Protein 3SWJ (pdb70)

B-factor: mean 87.06, std 29.95, range [28.79, 186.4]

Structure (mmCIF, N/CA/C/O backbone):
data_3SWJ
#
_entry.id   3SWJ
#
_cell.length_a   106.474
_cell.length_b   106.698
_cell.length_c   52.464
_cell.angle_alpha   90.000
_cell.angle_beta   90.000
_cell.angle_gamma   90.000
#
_symmetry.space_group_name_H-M   'C 2 2 21'
#
loop_
_entity.id
_entity.type
_entity.pdbx_description
1 polymer 'Putative uncharacterized protein'
2 non-polymer 'PROTOPORPHYRIN IX CONTAINING FE'
3 non-polymer 'AZIDE ION'
4 water water
#
loop_
_atom_site.group_PDB
_atom_site.id
_atom_site.type_symbol
_atom_site.label_atom_id
_atom_site.label_alt_id
_atom_site.label_comp_id
_atom_site.label_asym_id
_atom_site.label_entity_id
_atom_site.label_seq_id
_atom_site.pdbx_PDB_ins_code
_atom_site.Cartn_x
_atom_site.Cartn_y
_atom_site.Cartn_z
_atom_site.occupancy
_atom_site.B_iso_or_equiv
_atom_site.auth_seq_id
_atom_site.auth_comp_id
_atom_site.auth_asym_id
_atom_site.auth_atom_id
_atom_site.pdbx_PDB_model_num
ATOM 1 N N . ASN A 1 2 ? 62.963 -30.039 -2.072 1.00 126.45 2 ASN A N 1
ATOM 2 C CA . ASN A 1 2 ? 62.218 -28.872 -1.615 1.00 124.19 2 ASN A CA 1
ATOM 3 C C . ASN A 1 2 ? 60.931 -29.248 -0.886 1.00 117.42 2 ASN A C 1
ATOM 4 O O . ASN A 1 2 ? 60.889 -29.288 0.344 1.00 112.80 2 ASN A O 1
ATOM 9 N N . PHE A 1 3 ? 59.886 -29.530 -1.659 1.00 114.57 3 PHE A N 1
ATOM 10 C CA . PHE A 1 3 ? 58.554 -29.775 -1.110 1.00 124.10 3 PHE A CA 1
ATOM 11 C C . PHE A 1 3 ? 58.389 -31.179 -0.521 1.00 130.86 3 PHE A C 1
ATOM 12 O O . PHE A 1 3 ? 57.566 -31.388 0.370 1.00 125.16 3 PHE A O 1
ATOM 20 N N . GLU A 1 4 ? 59.173 -32.133 -1.016 1.00 138.22 4 GLU A N 1
ATOM 21 C CA . GLU A 1 4 ? 59.033 -33.536 -0.617 1.00 140.69 4 GLU A CA 1
ATOM 22 C C . GLU A 1 4 ? 59.204 -33.771 0.886 1.00 130.48 4 GLU A C 1
ATOM 23 O O . GLU A 1 4 ? 58.829 -34.826 1.397 1.00 129.52 4 GLU A O 1
ATOM 29 N N . SER A 1 5 ? 59.767 -32.792 1.588 1.00 125.65 5 SER A N 1
ATOM 30 C CA . SER A 1 5 ? 59.958 -32.901 3.033 1.00 123.53 5 SER A CA 1
ATOM 31 C C . SER A 1 5 ? 58.652 -32.671 3.790 1.00 124.71 5 SER A C 1
ATOM 32 O O . SER A 1 5 ? 58.418 -33.281 4.836 1.00 131.60 5 SER A O 1
ATOM 35 N N . ILE A 1 6 ? 57.810 -31.785 3.265 1.00 98.45 6 ILE A N 1
ATOM 36 C CA . ILE A 1 6 ? 56.486 -31.561 3.835 1.00 105.35 6 ILE A CA 1
ATOM 37 C C . ILE A 1 6 ? 55.480 -32.561 3.282 1.00 102.13 6 ILE A C 1
ATOM 38 O O . ILE A 1 6 ? 54.575 -32.995 3.993 1.00 102.06 6 ILE A O 1
ATOM 43 N N . ILE A 1 7 ? 55.629 -32.916 2.008 1.00 105.00 7 ILE A N 1
ATOM 44 C CA . ILE A 1 7 ? 54.793 -33.955 1.418 1.00 94.31 7 ILE A CA 1
ATOM 45 C C . ILE A 1 7 ? 54.937 -35.223 2.252 1.00 117.11 7 ILE A C 1
ATOM 46 O O . ILE A 1 7 ? 53.967 -35.943 2.481 1.00 133.63 7 ILE A O 1
ATOM 51 N N . SER A 1 8 ? 56.157 -35.479 2.714 1.00 125.43 8 SER A N 1
ATOM 52 C CA . SER A 1 8 ? 56.432 -36.601 3.607 1.00 125.57 8 SER A CA 1
ATOM 53 C C . SER A 1 8 ? 55.802 -36.398 4.983 1.00 116.19 8 SER A C 1
ATOM 54 O O . SER A 1 8 ? 55.072 -37.261 5.477 1.00 97.41 8 SER A O 1
ATOM 57 N N . HIS A 1 9 ? 56.092 -35.254 5.597 1.00 110.95 9 HIS A N 1
ATOM 58 C CA . HIS A 1 9 ? 55.589 -34.945 6.933 1.00 100.12 9 HIS A CA 1
ATOM 59 C C . HIS A 1 9 ? 54.064 -34.871 6.990 1.00 116.46 9 HIS A C 1
ATOM 60 O O . HIS A 1 9 ? 53.460 -35.317 7.965 1.00 124.40 9 HIS A O 1
ATOM 67 N N . MET A 1 10 ? 53.441 -34.302 5.962 1.00 117.61 10 MET A N 1
ATOM 68 C CA . MET A 1 10 ? 51.987 -34.201 5.936 1.00 107.77 10 MET A CA 1
ATOM 69 C C . MET A 1 10 ? 51.362 -35.588 5.768 1.00 104.34 10 MET A C 1
ATOM 70 O O . MET A 1 10 ? 50.308 -35.877 6.335 1.00 102.18 10 MET A O 1
ATOM 72 N N . ASN A 1 11 ? 52.027 -36.447 4.998 1.00 105.19 11 ASN A N 1
ATOM 73 C CA . ASN A 1 11 ? 51.532 -37.801 4.725 1.00 104.40 11 ASN A CA 1
ATOM 74 C C . ASN A 1 11 ? 51.777 -38.835 5.834 1.00 115.22 11 ASN A C 1
ATOM 75 O O . ASN A 1 11 ? 51.081 -39.849 5.900 1.00 117.92 11 ASN A O 1
ATOM 80 N N . ASP A 1 12 ? 52.765 -38.592 6.691 1.00 122.41 12 ASP A N 1
ATOM 81 C CA . ASP A 1 12 ? 53.067 -39.528 7.772 1.00 133.79 12 ASP A CA 1
ATOM 82 C C . ASP A 1 12 ? 52.546 -38.989 9.098 1.00 124.82 12 ASP A C 1
ATOM 83 O O . ASP A 1 12 ? 52.620 -39.664 10.123 1.00 115.02 12 ASP A O 1
ATOM 88 N N . HIS A 1 13 ? 52.012 -37.771 9.061 1.00 129.00 13 HIS A N 1
ATOM 89 C CA . HIS A 1 13 ? 51.447 -37.126 10.241 1.00 137.01 13 HIS A CA 1
ATOM 90 C C . HIS A 1 13 ? 50.302 -36.211 9.812 1.00 142.31 13 HIS A C 1
ATOM 91 O O . HIS A 1 13 ? 50.431 -35.439 8.866 1.00 155.58 13 HIS A O 1
ATOM 98 N N . HIS A 1 14 ? 49.183 -36.302 10.516 1.00 135.01 14 HIS A N 1
ATOM 99 C CA . HIS A 1 14 ? 47.956 -35.599 10.137 1.00 135.45 14 HIS A CA 1
ATOM 100 C C . HIS A 1 14 ? 47.598 -35.626 8.643 1.00 126.78 14 HIS A C 1
ATOM 101 O O . HIS A 1 14 ? 47.804 -34.645 7.926 1.00 120.06 14 HIS A O 1
ATOM 108 N N . LYS A 1 15 ? 47.075 -36.764 8.192 1.00 126.65 15 LYS A N 1
ATOM 109 C CA . LYS A 1 15 ? 46.254 -36.813 6.991 1.00 122.03 15 LYS A CA 1
ATOM 110 C C . LYS A 1 15 ? 44.860 -36.641 7.531 1.00 121.04 15 LYS A C 1
ATOM 111 O O . LYS A 1 15 ? 43.894 -36.500 6.790 1.00 114.97 15 LYS A O 1
ATOM 117 N N . SER A 1 16 ? 44.796 -36.664 8.859 1.00 130.70 16 SER A N 1
ATOM 118 C CA . SER A 1 16 ? 43.599 -36.346 9.612 1.00 129.30 16 SER A CA 1
ATOM 119 C C . SER A 1 16 ? 43.197 -34.919 9.279 1.00 124.38 16 SER A C 1
ATOM 120 O O . SER A 1 16 ? 42.019 -34.559 9.328 1.00 112.54 16 SER A O 1
ATOM 123 N N . ASN A 1 17 ? 44.193 -34.114 8.920 1.00 123.94 17 ASN A N 1
ATOM 124 C CA . ASN A 1 17 ? 43.961 -32.742 8.486 1.00 102.29 17 ASN A CA 1
ATOM 125 C C . ASN A 1 17 ? 43.839 -32.634 6.968 1.00 81.46 17 ASN A C 1
ATOM 126 O O . ASN A 1 17 ? 43.304 -31.653 6.453 1.00 76.12 17 ASN A O 1
ATOM 131 N N . LEU A 1 18 ? 44.344 -33.637 6.255 1.00 84.68 18 LEU A N 1
ATOM 132 C CA . LEU A 1 18 ? 44.107 -33.739 4.819 1.00 93.07 18 LEU A CA 1
ATOM 133 C C . LEU A 1 18 ? 42.686 -34.228 4.583 1.00 95.17 18 LEU A C 1
ATOM 134 O O . LEU A 1 18 ? 42.108 -34.001 3.521 1.00 94.96 18 LEU A O 1
ATOM 139 N N . VAL A 1 19 ? 42.133 -34.899 5.589 1.00 97.60 19 VAL A N 1
ATOM 140 C CA . VAL A 1 19 ? 40.759 -35.386 5.541 1.00 106.55 19 VAL A CA 1
ATOM 141 C C . VAL A 1 19 ? 39.761 -34.241 5.712 1.00 109.94 19 VAL A C 1
ATOM 142 O O . VAL A 1 19 ? 38.801 -34.131 4.949 1.00 105.76 19 VAL A O 1
ATOM 146 N N . ASP A 1 20 ? 39.986 -33.395 6.714 1.00 117.96 20 ASP A N 1
ATOM 147 C CA . ASP A 1 20 ? 39.164 -32.202 6.902 1.00 119.45 20 ASP A CA 1
ATOM 148 C C . ASP A 1 20 ? 39.268 -31.332 5.656 1.00 112.24 20 ASP A C 1
ATOM 149 O O . ASP A 1 20 ? 38.368 -30.550 5.344 1.00 104.53 20 ASP A O 1
ATOM 154 N N . LEU A 1 21 ? 40.383 -31.483 4.948 1.00 106.48 21 LEU A N 1
ATOM 155 C CA . LEU A 1 21 ? 40.686 -30.669 3.778 1.00 100.14 21 LEU A CA 1
ATOM 156 C C . LEU A 1 21 ? 39.849 -31.039 2.551 1.00 98.23 21 LEU A C 1
ATOM 157 O O . LEU A 1 21 ? 39.377 -30.160 1.828 1.00 91.77 21 LEU A O 1
ATOM 162 N N . CYS A 1 22 ? 39.668 -32.334 2.314 1.00 98.21 22 CYS A N 1
ATOM 163 C CA . CYS A 1 22 ? 38.860 -32.778 1.184 1.00 102.98 22 CYS A CA 1
ATOM 164 C C . CYS A 1 22 ? 37.407 -32.382 1.401 1.00 106.40 22 CYS A C 1
ATOM 165 O O . CYS A 1 22 ? 36.709 -31.989 0.466 1.00 103.38 22 CYS A O 1
ATOM 168 N N . LYS A 1 23 ? 36.966 -32.482 2.650 1.00 104.78 23 LYS A N 1
ATOM 169 C CA . LYS A 1 23 ? 35.576 -32.229 3.017 1.00 103.68 23 LYS A CA 1
ATOM 170 C C . LYS A 1 23 ? 35.163 -30.771 2.845 1.00 109.48 23 LYS A C 1
ATOM 171 O O . LYS A 1 23 ? 33.982 -30.437 2.951 1.00 110.63 23 LYS A O 1
ATOM 177 N N . LYS A 1 24 ? 36.130 -29.902 2.582 1.00 107.76 24 LYS A N 1
ATOM 178 C CA . LYS A 1 24 ? 35.857 -28.470 2.606 1.00 96.58 24 LYS A CA 1
ATOM 179 C C . LYS A 1 24 ? 36.243 -27.736 1.318 1.00 94.79 24 LYS A C 1
ATOM 180 O O . LYS A 1 24 ? 35.688 -26.682 1.008 1.00 110.09 24 LYS A O 1
ATOM 186 N N . PHE A 1 25 ? 37.192 -28.293 0.575 1.00 80.44 25 PHE A N 1
ATOM 187 C CA . PHE A 1 25 ? 37.563 -27.744 -0.725 1.00 87.84 25 PHE A CA 1
ATOM 188 C C . PHE A 1 25 ? 37.000 -28.609 -1.847 1.00 107.19 25 PHE A C 1
ATOM 189 O O . PHE A 1 25 ? 37.150 -28.289 -3.030 1.00 95.66 25 PHE A O 1
ATOM 197 N N . GLY A 1 26 ? 36.351 -29.705 -1.461 1.00 114.41 26 GLY A N 1
ATOM 198 C CA . GLY A 1 26 ? 35.703 -30.598 -2.405 1.00 113.95 26 GLY A CA 1
ATOM 199 C C . GLY A 1 26 ? 34.263 -30.896 -2.021 1.00 116.11 26 GLY A C 1
ATOM 200 O O . GLY A 1 26 ? 33.450 -31.253 -2.871 1.00 107.25 26 GLY A O 1
ATOM 201 N N . GLY A 1 27 ? 33.947 -30.753 -0.737 1.00 129.17 27 GLY A N 1
ATOM 202 C CA . GLY A 1 27 ? 32.607 -31.028 -0.243 1.00 134.01 27 GLY A CA 1
ATOM 203 C C . GLY A 1 27 ? 32.371 -32.487 0.121 1.00 140.40 27 GLY A C 1
ATOM 204 O O . GLY A 1 27 ? 31.300 -32.851 0.611 1.00 146.85 27 GLY A O 1
ATOM 205 N N . ILE A 1 28 ? 33.381 -33.321 -0.113 1.00 132.41 28 ILE A N 1
ATOM 206 C CA . ILE A 1 28 ? 33.258 -34.773 0.029 1.00 124.48 28 ILE A CA 1
ATOM 207 C C . ILE A 1 28 ? 32.926 -35.226 1.455 1.00 136.90 28 ILE A C 1
ATOM 208 O O . ILE A 1 28 ? 33.800 -35.278 2.323 1.00 145.33 28 ILE A O 1
ATOM 213 N N . GLU A 1 29 ? 31.654 -35.562 1.670 1.00 137.81 29 GLU A N 1
ATOM 214 C CA . GLU A 1 29 ? 31.123 -35.915 2.992 1.00 135.79 29 GLU A CA 1
ATOM 215 C C . GLU A 1 29 ? 31.611 -37.259 3.544 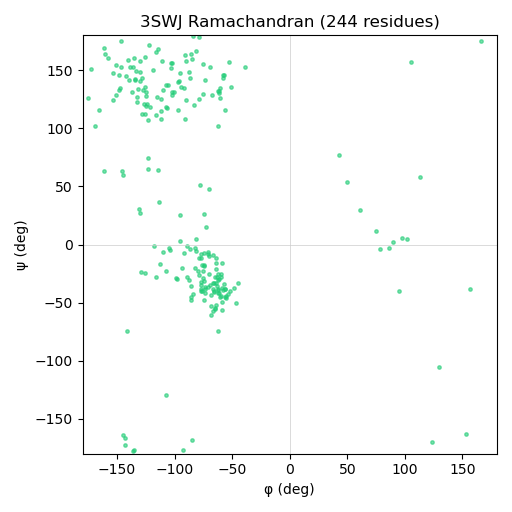1.00 133.92 29 GLU A C 1
ATOM 216 O O . GLU A 1 29 ? 31.362 -37.580 4.709 1.00 130.79 29 GLU A O 1
ATOM 222 N N . GLN A 1 30 ? 32.290 -38.047 2.714 1.00 126.08 30 GLN A N 1
ATOM 223 C CA . GLN A 1 30 ? 32.888 -39.293 3.194 1.00 130.66 30 GLN A CA 1
ATOM 224 C C . GLN A 1 30 ? 33.915 -39.914 2.251 1.00 138.34 30 GLN A C 1
ATOM 225 O O . GLN A 1 30 ? 33.579 -40.330 1.142 1.00 141.46 30 GLN A O 1
ATOM 231 N N . VAL A 1 31 ? 35.166 -39.977 2.700 1.00 142.11 31 VAL A N 1
ATOM 232 C CA . VAL A 1 31 ? 36.138 -40.899 2.116 1.00 140.49 31 VAL A CA 1
ATOM 233 C C . VAL A 1 31 ? 37.056 -41.461 3.194 1.00 128.89 31 VAL A C 1
ATOM 234 O O . VAL A 1 31 ? 36.767 -41.346 4.385 1.00 116.13 31 VAL A O 1
ATOM 238 N N . GLN A 1 32 ? 38.147 -42.088 2.769 1.00 123.66 32 GLN A N 1
ATOM 239 C CA . GLN A 1 32 ? 38.950 -42.899 3.672 1.00 121.05 32 GLN A CA 1
ATOM 240 C C . GLN A 1 32 ? 40.354 -43.146 3.140 1.00 109.72 32 GLN A C 1
ATOM 241 O O . GLN A 1 32 ? 40.903 -42.342 2.393 1.00 106.58 32 GLN A O 1
ATOM 247 N N . VAL A 1 34 ? 43.300 -40.646 2.381 1.00 97.66 34 VAL A N 1
ATOM 248 C CA . VAL A 1 34 ? 43.862 -39.543 1.606 1.00 107.96 34 VAL A CA 1
ATOM 249 C C . VAL A 1 34 ? 45.393 -39.508 1.676 1.00 114.75 34 VAL A C 1
ATOM 250 O O . VAL A 1 34 ? 45.990 -40.110 2.576 1.00 125.36 34 VAL A O 1
ATOM 254 N N . PHE A 1 35 ? 46.020 -38.818 0.722 1.00 111.53 35 PHE A N 1
ATOM 255 C CA . PHE A 1 35 ? 47.441 -38.467 0.824 1.00 128.89 35 PHE A CA 1
ATOM 256 C C . PHE A 1 35 ? 47.802 -37.326 -0.124 1.00 136.67 35 PHE A C 1
ATOM 257 O O . PHE A 1 35 ? 47.008 -36.944 -0.983 1.00 140.35 35 PHE A O 1
ATOM 265 N N . LEU A 1 36 ? 49.005 -36.787 0.049 1.00 125.50 36 LEU A N 1
ATOM 266 C CA . LEU A 1 36 ? 49.458 -35.602 -0.666 1.00 109.26 36 LEU A CA 1
ATOM 267 C C . LEU A 1 36 ? 50.393 -36.029 -1.795 1.00 110.91 36 LEU A C 1
ATOM 268 O O . LEU A 1 36 ? 51.332 -36.788 -1.563 1.00 125.07 36 LEU A O 1
ATOM 273 N N . LYS A 1 37 ? 50.143 -35.559 -3.015 1.00 109.74 37 LYS A N 1
ATOM 274 C CA . LYS A 1 37 ? 50.975 -35.971 -4.147 1.00 110.63 37 LYS A CA 1
ATOM 275 C C . LYS A 1 37 ? 51.842 -34.871 -4.777 1.00 113.77 37 LYS A C 1
ATOM 276 O O . LYS A 1 37 ? 52.792 -35.163 -5.508 1.00 121.63 37 LYS A O 1
ATOM 282 N N . SER A 1 38 ? 51.524 -33.613 -4.495 1.00 92.25 38 SER A N 1
ATOM 283 C CA . SER A 1 38 ? 52.333 -32.517 -5.007 1.00 111.61 38 SER A CA 1
ATOM 284 C C . SER A 1 38 ? 51.907 -31.176 -4.422 1.00 117.85 38 SER A C 1
ATOM 285 O O . SER A 1 38 ? 50.748 -30.983 -4.052 1.00 115.23 38 SER A O 1
ATOM 288 N N . VAL A 1 39 ? 52.866 -30.263 -4.321 1.00 110.98 39 VAL A N 1
ATOM 289 C CA . VAL A 1 39 ? 52.584 -28.898 -3.911 1.00 110.75 39 VAL A CA 1
ATOM 290 C C . VAL A 1 39 ? 53.384 -27.930 -4.762 1.00 117.59 39 VAL A C 1
ATOM 291 O O . VAL A 1 39 ? 54.441 -28.278 -5.287 1.00 127.63 39 VAL A O 1
ATOM 295 N N . ASP A 1 40 ? 52.865 -26.718 -4.909 1.00 104.70 40 ASP A N 1
ATOM 296 C CA . ASP A 1 40 ? 53.626 -25.634 -5.512 1.00 110.22 40 ASP A CA 1
ATOM 297 C C . ASP A 1 40 ? 53.257 -24.336 -4.811 1.00 106.46 40 ASP A C 1
ATOM 298 O O . ASP A 1 40 ? 52.685 -24.363 -3.723 1.00 104.31 40 ASP A O 1
ATOM 303 N N . PHE A 1 41 ? 53.588 -23.202 -5.415 1.00 92.19 41 PHE A N 1
ATOM 304 C CA . PHE A 1 41 ? 53.383 -21.923 -4.743 1.00 98.89 41 PHE A CA 1
ATOM 305 C C . PHE A 1 41 ? 51.960 -21.378 -4.856 1.00 103.02 41 PHE A C 1
ATOM 306 O O . PHE A 1 41 ? 51.641 -20.345 -4.271 1.00 94.77 41 PHE A O 1
ATOM 314 N N . ASN A 1 42 ? 51.104 -22.076 -5.594 1.00 103.51 42 ASN A N 1
ATOM 315 C CA . ASN A 1 42 ? 49.705 -21.672 -5.692 1.00 87.08 42 ASN A CA 1
ATOM 316 C C . ASN A 1 42 ? 48.740 -22.616 -4.985 1.00 86.40 42 ASN A C 1
ATOM 317 O O . ASN A 1 42 ? 47.549 -22.321 -4.892 1.00 97.64 42 ASN A O 1
ATOM 322 N N . GLY A 1 43 ? 49.242 -23.745 -4.494 1.00 67.81 43 GLY A N 1
ATOM 323 C CA . GLY A 1 43 ? 48.398 -24.665 -3.754 1.00 77.23 43 GLY A CA 1
ATOM 324 C C . GLY A 1 43 ? 48.822 -26.119 -3.792 1.00 88.78 43 GLY A C 1
ATOM 325 O O . GLY A 1 43 ? 49.955 -26.456 -4.144 1.00 85.13 43 GLY A O 1
ATOM 326 N N . LEU A 1 44 ? 47.891 -26.988 -3.424 1.00 88.62 44 LEU A N 1
ATOM 327 C CA . LEU A 1 44 ? 48.180 -28.404 -3.288 1.00 90.25 44 LEU A CA 1
ATOM 328 C C . LEU A 1 44 ? 47.492 -29.237 -4.352 1.00 93.13 44 LEU A C 1
ATOM 329 O O . LEU A 1 44 ? 46.492 -28.822 -4.934 1.00 94.87 44 LEU A O 1
ATOM 334 N N . ASP A 1 45 ? 48.034 -30.425 -4.583 1.00 97.44 45 ASP A N 1
ATOM 335 C CA . ASP A 1 45 ? 47.357 -31.448 -5.360 1.00 107.63 45 ASP A CA 1
ATOM 336 C C . ASP A 1 45 ? 47.320 -32.710 -4.515 1.00 95.14 45 ASP A C 1
ATOM 337 O O . ASP A 1 45 ? 48.365 -33.204 -4.089 1.00 90.05 45 ASP A O 1
ATOM 342 N N . LEU A 1 46 ? 46.119 -33.210 -4.241 1.00 99.89 46 LEU A N 1
ATOM 343 C CA . LEU A 1 46 ? 45.978 -34.405 -3.416 1.00 118.17 46 LEU A CA 1
ATOM 344 C C . LEU A 1 46 ? 44.973 -35.404 -3.989 1.00 114.04 46 LEU A C 1
ATOM 345 O O . LEU A 1 46 ? 44.425 -35.190 -5.073 1.00 106.80 46 LEU A O 1
ATOM 350 N N . VAL A 1 47 ? 44.738 -36.489 -3.254 1.00 112.23 47 VAL A N 1
ATOM 351 C CA . VAL A 1 47 ? 44.019 -37.642 -3.792 1.00 106.60 47 VAL A CA 1
ATOM 352 C C . VAL A 1 47 ? 43.245 -38.425 -2.728 1.00 116.33 47 VAL A C 1
ATOM 353 O O . VAL A 1 47 ? 43.800 -38.808 -1.697 1.00 109.52 47 VAL A O 1
ATOM 357 N N . TYR A 1 48 ? 41.964 -38.671 -2.996 1.00 121.54 48 TYR A N 1
ATOM 358 C CA . TYR A 1 48 ? 41.076 -39.333 -2.042 1.00 120.00 48 TYR A CA 1
ATOM 359 C C . TYR A 1 48 ? 40.574 -40.678 -2.566 1.00 110.45 48 TYR A C 1
ATOM 360 O O . TYR A 1 48 ? 39.963 -41.459 -1.833 1.00 102.27 48 TYR A O 1
ATOM 369 N N . GLU A 1 52 ? 40.782 -39.704 -8.391 1.00 118.38 52 GLU A N 1
ATOM 370 C CA . GLU A 1 52 ? 40.314 -38.956 -7.230 1.00 112.81 52 GLU A CA 1
ATOM 371 C C . GLU A 1 52 ? 41.159 -37.706 -6.984 1.00 128.85 52 GLU A C 1
ATOM 372 O O . GLU A 1 52 ? 41.737 -37.538 -5.910 1.00 135.39 52 GLU A O 1
ATOM 378 N N . ASN A 1 53 ? 41.219 -36.826 -7.979 1.00 125.07 53 ASN A N 1
ATOM 379 C CA . ASN A 1 53 ? 42.051 -35.627 -7.892 1.00 105.83 53 ASN A CA 1
ATOM 380 C C . ASN A 1 53 ? 41.335 -34.417 -7.302 1.00 102.07 53 ASN A C 1
ATOM 381 O O . ASN A 1 53 ? 40.287 -33.999 -7.795 1.00 99.19 53 ASN A O 1
ATOM 386 N N . LEU A 1 54 ? 41.914 -33.857 -6.245 1.00 107.04 54 LEU A N 1
ATOM 387 C CA . LEU A 1 54 ? 41.427 -32.604 -5.682 1.00 111.51 54 LEU A CA 1
ATOM 388 C C . LEU A 1 54 ? 42.539 -31.557 -5.699 1.00 103.43 54 LEU A C 1
ATOM 389 O O . LEU A 1 54 ? 43.596 -31.743 -5.093 1.00 87.03 54 LEU A O 1
ATOM 394 N N . ARG A 1 55 ? 42.297 -30.469 -6.425 1.00 97.77 55 ARG A N 1
ATOM 395 C CA . ARG A 1 55 ? 43.241 -29.360 -6.501 1.00 91.81 55 ARG A CA 1
ATOM 396 C C . ARG A 1 55 ? 42.831 -28.274 -5.511 1.00 90.00 55 ARG A C 1
ATOM 397 O O . ARG A 1 55 ? 41.761 -27.679 -5.638 1.00 100.43 55 ARG A O 1
ATOM 405 N N . VAL A 1 56 ? 43.683 -28.029 -4.519 1.00 86.35 56 VAL A N 1
ATOM 406 C CA . VAL A 1 56 ? 43.367 -27.093 -3.442 1.00 80.52 56 VAL A CA 1
ATOM 407 C C . VAL A 1 56 ? 44.244 -25.844 -3.512 1.00 81.04 56 VAL A C 1
ATOM 408 O O . VAL A 1 56 ? 45.460 -25.914 -3.333 1.00 84.20 56 VAL A O 1
ATOM 412 N N . GLU A 1 57 ? 43.618 -24.700 -3.771 1.00 85.67 57 GLU A N 1
ATOM 413 C CA . GLU A 1 57 ? 44.349 -23.451 -3.964 1.00 83.47 57 GLU A CA 1
ATOM 414 C C . GLU A 1 57 ? 44.676 -22.721 -2.663 1.00 84.92 57 GLU A C 1
ATOM 415 O O . GLU A 1 57 ? 44.039 -22.939 -1.629 1.00 65.40 57 GLU A O 1
ATOM 421 N N . PHE A 1 58 ? 45.669 -21.838 -2.741 1.00 85.40 58 PHE A N 1
ATOM 422 C CA . PHE A 1 58 ? 46.055 -20.983 -1.624 1.00 67.52 58 PHE A CA 1
ATOM 423 C C . PHE A 1 58 ? 45.403 -19.607 -1.748 1.00 76.17 58 PHE A C 1
ATOM 424 O O . PHE A 1 58 ? 45.325 -19.054 -2.849 1.00 65.11 58 PHE A O 1
ATOM 432 N N . PRO A 1 59 ? 44.936 -19.047 -0.616 1.00 85.07 59 PRO A N 1
ATOM 433 C CA . PRO A 1 59 ? 44.325 -17.711 -0.580 1.00 76.42 59 PRO A CA 1
ATOM 434 C C . PRO A 1 59 ? 45.247 -16.673 -1.208 1.00 71.37 59 PRO A C 1
ATOM 435 O O . PRO A 1 59 ? 44.795 -15.808 -1.962 1.00 84.25 59 PRO A O 1
ATOM 439 N N . LYS A 1 60 ? 46.532 -16.762 -0.883 1.00 69.21 60 LYS A N 1
ATOM 440 C CA . LYS A 1 60 ? 47.547 -15.926 -1.517 1.00 88.96 60 LYS A CA 1
ATOM 441 C C . LYS A 1 60 ? 48.753 -16.777 -1.909 1.00 88.61 60 LYS A C 1
ATOM 442 O O . LYS A 1 60 ? 49.124 -17.709 -1.189 1.00 70.37 60 LYS A O 1
ATOM 448 N N . LYS A 1 61 ? 49.351 -16.466 -3.057 1.00 92.76 61 LYS A N 1
ATOM 449 C CA . LYS A 1 61 ? 50.516 -17.209 -3.536 1.00 104.59 61 LYS A CA 1
ATOM 450 C C . LYS A 1 61 ? 51.689 -17.104 -2.557 1.00 109.22 61 LYS A C 1
ATOM 451 O O . LYS A 1 61 ? 52.037 -16.018 -2.080 1.00 95.26 61 LYS A O 1
ATOM 457 N N . ALA A 1 62 ? 52.286 -18.249 -2.250 1.00 107.69 62 ALA A N 1
ATOM 458 C CA . ALA A 1 62 ? 53.367 -18.304 -1.276 1.00 104.22 62 ALA A CA 1
ATOM 459 C C . ALA A 1 62 ? 54.728 -18.172 -1.953 1.00 120.17 62 ALA A C 1
ATOM 460 O O . ALA A 1 62 ? 54.815 -17.963 -3.164 1.00 123.30 62 ALA A O 1
ATOM 462 N N . ASP A 1 63 ? 55.782 -18.284 -1.152 1.00 114.57 63 ASP A N 1
ATOM 463 C CA . ASP A 1 63 ? 57.149 -18.391 -1.649 1.00 103.90 63 ASP A CA 1
ATOM 464 C C . ASP A 1 63 ? 57.949 -19.284 -0.699 1.00 105.15 63 ASP A C 1
ATOM 465 O O . ASP A 1 63 ? 57.430 -19.720 0.328 1.00 98.01 63 ASP A O 1
ATOM 470 N N . GLU A 1 64 ? 59.198 -19.570 -1.050 1.00 108.89 64 GLU A N 1
ATOM 471 C CA . GLU A 1 64 ? 60.028 -20.483 -0.264 1.00 110.79 64 GLU A CA 1
ATOM 472 C C . GLU A 1 64 ? 59.963 -20.252 1.252 1.00 105.18 64 GLU A C 1
ATOM 473 O O . GLU A 1 64 ? 60.049 -21.199 2.032 1.00 104.17 64 GLU A O 1
ATOM 479 N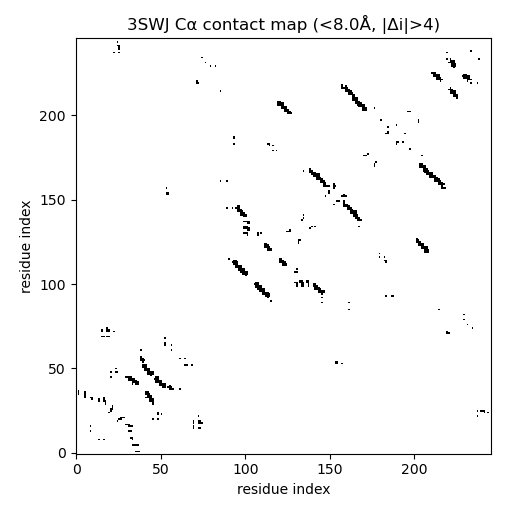 N . ASN A 1 65 ? 59.800 -18.999 1.665 1.00 108.00 65 ASN A N 1
ATOM 480 C CA . ASN A 1 65 ? 59.836 -18.648 3.082 1.00 119.43 65 ASN A CA 1
ATOM 481 C C . ASN A 1 65 ? 58.467 -18.732 3.764 1.00 110.35 65 ASN A C 1
ATOM 482 O O . ASN A 1 65 ? 58.376 -18.976 4.967 1.00 107.70 65 ASN A O 1
ATOM 487 N N . THR A 1 66 ? 57.407 -18.528 2.988 1.00 94.76 66 THR A N 1
ATOM 488 C CA . THR A 1 66 ? 56.051 -18.476 3.529 1.00 102.66 66 THR A CA 1
ATOM 489 C C . THR A 1 66 ? 55.296 -19.802 3.396 1.00 108.58 66 THR A C 1
ATOM 490 O O . THR A 1 66 ? 54.433 -20.120 4.218 1.00 96.66 66 THR A O 1
ATOM 494 N N . ILE A 1 67 ? 55.632 -20.571 2.363 1.00 117.42 67 ILE A N 1
ATOM 495 C CA . ILE A 1 67 ? 54.877 -21.774 2.004 1.00 110.07 67 ILE A CA 1
ATOM 496 C C . ILE A 1 67 ? 54.584 -22.717 3.177 1.00 106.29 67 ILE A C 1
ATOM 497 O O . ILE A 1 67 ? 53.506 -23.312 3.238 1.00 106.37 67 ILE A O 1
ATOM 502 N N . LYS A 1 68 ? 55.525 -22.858 4.104 1.00 98.98 68 LYS A N 1
ATOM 503 C CA . LYS A 1 68 ? 55.300 -23.724 5.256 1.00 88.94 68 LYS A CA 1
ATOM 504 C C . LYS A 1 68 ? 54.082 -23.253 6.052 1.00 100.35 68 LYS A C 1
ATOM 505 O O . LYS A 1 68 ? 53.236 -24.058 6.437 1.00 89.78 68 LYS A O 1
ATOM 507 N N . ASP A 1 69 ? 53.986 -21.944 6.275 1.00 107.43 69 ASP A N 1
ATOM 508 C CA . ASP A 1 69 ? 52.909 -21.372 7.086 1.00 107.41 69 ASP A CA 1
ATOM 509 C C . ASP A 1 69 ? 51.557 -21.267 6.376 1.00 98.45 69 ASP A C 1
ATOM 510 O O . ASP A 1 69 ? 50.508 -21.360 7.016 1.00 83.81 69 ASP A O 1
ATOM 515 N N . THR A 1 70 ? 51.572 -21.052 5.064 1.00 91.74 70 THR A N 1
ATOM 516 C CA . THR A 1 70 ? 50.319 -20.926 4.326 1.00 84.11 70 THR A CA 1
ATOM 517 C C . THR A 1 70 ? 49.557 -22.237 4.398 1.00 78.85 70 THR A C 1
ATOM 518 O O . THR A 1 70 ? 48.328 -22.254 4.430 1.00 88.00 70 THR A O 1
ATOM 522 N N . ILE A 1 71 ? 50.306 -23.333 4.432 1.00 87.94 71 ILE A N 1
ATOM 523 C CA . ILE A 1 71 ? 49.731 -24.671 4.440 1.00 84.40 71 ILE A CA 1
ATOM 524 C C . ILE A 1 71 ? 49.106 -25.025 5.791 1.00 79.63 71 ILE A C 1
ATOM 525 O O . ILE A 1 71 ? 48.073 -25.693 5.850 1.00 82.53 71 ILE A O 1
ATOM 530 N N . ILE A 1 72 ? 49.729 -24.575 6.876 1.00 86.97 72 ILE A N 1
ATOM 531 C CA . ILE A 1 72 ? 49.188 -24.812 8.209 1.00 88.96 72 ILE A CA 1
ATOM 532 C C . ILE A 1 72 ? 47.939 -23.968 8.424 1.00 91.64 72 ILE A C 1
ATOM 533 O O . ILE A 1 72 ? 46.985 -24.403 9.072 1.00 83.97 72 ILE A O 1
ATOM 538 N N . SER A 1 73 ? 47.961 -22.754 7.879 1.00 57.36 73 SER A N 1
ATOM 539 C CA . SER A 1 73 ? 46.808 -21.864 7.909 1.00 75.49 73 SER A CA 1
ATOM 540 C C . SER A 1 73 ? 45.670 -22.448 7.077 1.00 74.35 73 SER A C 1
ATOM 541 O O . SER A 1 73 ? 44.504 -22.394 7.470 1.00 80.59 73 SER A O 1
ATOM 544 N N . LEU A 1 74 ? 46.020 -23.018 5.929 1.00 81.86 74 LEU A N 1
ATOM 545 C CA . LEU A 1 74 ? 45.044 -23.662 5.059 1.00 78.96 74 LEU A CA 1
ATOM 546 C C . LEU A 1 74 ? 44.376 -24.835 5.776 1.00 82.06 74 LEU A C 1
ATOM 547 O O . LEU A 1 74 ? 43.219 -25.163 5.507 1.00 90.10 74 LEU A O 1
ATOM 552 N N . CYS A 1 75 ? 45.112 -25.451 6.700 1.00 87.84 75 CYS A N 1
ATOM 553 C CA . CYS A 1 75 ? 44.630 -26.617 7.440 1.00 96.97 75 CYS A CA 1
ATOM 554 C C . CYS A 1 75 ? 43.807 -26.265 8.682 1.00 85.01 75 CYS A C 1
ATOM 555 O O . CYS A 1 75 ? 42.756 -26.864 8.925 1.00 85.74 75 CYS A O 1
ATOM 558 N N . MET A 1 76 ? 44.296 -25.309 9.470 1.00 82.36 76 MET A N 1
ATOM 559 C CA . MET A 1 76 ? 43.599 -24.883 10.683 1.00 99.48 76 MET A CA 1
ATOM 560 C C . MET A 1 76 ? 42.220 -24.295 10.400 1.00 98.25 76 MET A C 1
ATOM 561 O O . MET A 1 76 ? 41.318 -24.431 11.212 1.00 93.90 76 MET A O 1
ATOM 566 N N . SER A 1 77 ? 42.052 -23.672 9.239 1.00 102.44 77 SER A N 1
ATOM 567 C CA . SER A 1 77 ? 40.759 -23.117 8.854 1.00 109.21 77 SER A CA 1
ATOM 568 C C . SER A 1 77 ? 39.780 -24.214 8.453 1.00 107.80 77 SER A C 1
ATOM 569 O O . SER A 1 77 ? 38.574 -24.086 8.660 1.00 113.82 77 SER A O 1
ATOM 572 N N . ALA A 1 78 ? 40.312 -25.294 7.886 1.00 102.48 78 ALA A N 1
ATOM 573 C CA . ALA A 1 78 ? 39.500 -26.448 7.502 1.00 93.78 78 ALA A CA 1
ATOM 574 C C . ALA A 1 78 ? 39.079 -27.262 8.723 1.00 101.33 78 ALA A C 1
ATOM 575 O O . ALA A 1 78 ? 38.149 -28.067 8.654 1.00 93.71 78 ALA A O 1
ATOM 577 N N . LYS A 1 79 ? 39.778 -27.055 9.834 1.00 115.97 79 LYS A N 1
ATOM 578 C CA . LYS A 1 79 ? 39.450 -27.725 11.082 1.00 120.19 79 LYS A CA 1
ATOM 579 C C . LYS A 1 79 ? 38.041 -27.321 11.508 1.00 126.50 79 LYS A C 1
ATOM 580 O O . LYS A 1 79 ? 37.702 -26.136 11.545 1.00 129.02 79 LYS A O 1
ATOM 586 N N . SER A 1 80 ? 37.228 -28.320 11.831 1.00 130.23 80 SER A N 1
ATOM 587 C CA . SER A 1 80 ? 35.799 -28.124 12.061 1.00 129.42 80 SER A CA 1
ATOM 588 C C . SER A 1 80 ? 35.446 -27.420 13.372 1.00 142.70 80 SER A C 1
ATOM 589 O O . SER A 1 80 ? 34.291 -27.445 13.797 1.00 145.21 80 SER A O 1
ATOM 592 N N . GLU A 1 81 ? 36.427 -26.793 14.010 1.00 146.56 81 GLU A N 1
ATOM 593 C CA . GLU A 1 81 ? 36.178 -26.142 15.291 1.00 135.73 81 GLU A CA 1
ATOM 594 C C . GLU A 1 81 ? 36.652 -24.696 15.336 1.00 137.20 81 GLU A C 1
ATOM 595 O O . GLU A 1 81 ? 37.852 -24.420 15.307 1.00 127.53 81 GLU A O 1
ATOM 601 N N . GLN A 1 82 ? 35.700 -23.774 15.421 1.00 151.66 82 GLN A N 1
ATOM 602 C CA . GLN A 1 82 ? 36.023 -22.372 15.629 1.00 159.21 82 GLN A CA 1
ATOM 603 C C . GLN A 1 82 ? 36.970 -22.239 16.815 1.00 166.47 82 GLN A C 1
ATOM 604 O O . GLN A 1 82 ? 36.772 -22.877 17.852 1.00 159.92 82 GLN A O 1
ATOM 610 N N . ASN A 1 83 ? 38.005 -21.423 16.659 1.00 172.30 83 ASN A N 1
ATOM 611 C CA . ASN A 1 83 ? 38.898 -21.138 17.770 1.00 175.03 83 ASN A CA 1
ATOM 612 C C . ASN A 1 83 ? 38.288 -20.114 18.722 1.00 180.74 83 ASN A C 1
ATOM 613 O O . ASN A 1 83 ? 37.179 -19.619 18.505 1.00 180.71 83 ASN A O 1
ATOM 618 N N . PHE A 1 84 ? 39.020 -19.815 19.786 1.00 186.40 84 PHE A N 1
ATOM 619 C CA . PHE A 1 84 ? 38.620 -18.803 20.748 1.00 171.50 84 PHE A CA 1
ATOM 620 C C . PHE A 1 84 ? 37.987 -17.604 20.054 1.00 154.57 84 PHE A C 1
ATOM 621 O O . PHE A 1 84 ? 38.284 -17.317 18.892 1.00 133.46 84 PHE A O 1
ATOM 629 N N . SER A 1 85 ? 37.115 -16.897 20.763 1.00 154.19 85 SER A N 1
ATOM 630 C CA . SER A 1 85 ? 36.656 -15.606 20.273 1.00 139.11 85 SER A CA 1
ATOM 631 C C . SER A 1 85 ? 37.807 -14.606 20.350 1.00 123.21 85 SER A C 1
ATOM 632 O O . SER A 1 85 ? 37.656 -13.502 20.880 1.00 102.98 85 SER A O 1
ATOM 635 N N . GLY A 1 86 ? 38.965 -15.037 19.846 1.00 117.57 86 GLY A N 1
ATOM 636 C CA . GLY A 1 86 ? 40.070 -14.156 19.516 1.00 118.54 86 GLY A CA 1
ATOM 637 C C . GLY A 1 86 ? 39.708 -13.616 18.156 1.00 113.60 86 GLY A C 1
ATOM 638 O O . GLY A 1 86 ? 40.473 -12.897 17.511 1.00 117.33 86 GLY A O 1
ATOM 639 N N . VAL A 1 87 ? 38.509 -14.000 17.734 1.00 102.50 87 VAL A N 1
ATOM 640 C CA . VAL A 1 87 ? 37.867 -13.455 16.555 1.00 100.71 87 VAL A CA 1
ATOM 641 C C . VAL A 1 87 ? 37.078 -12.200 16.945 1.00 82.70 87 VAL A C 1
ATOM 642 O O . VAL A 1 87 ? 36.933 -11.274 16.149 1.00 62.22 87 VAL A O 1
ATOM 646 N N . GLU A 1 88 ? 36.575 -12.163 18.176 1.00 77.07 88 GLU A N 1
ATOM 647 C CA . GLU A 1 88 ? 36.008 -10.928 18.705 1.00 78.84 88 GLU A CA 1
ATOM 648 C C . GLU A 1 88 ? 37.094 -9.861 18.728 1.00 75.32 88 GLU A C 1
ATOM 649 O O . GLU A 1 88 ? 36.873 -8.719 18.322 1.00 77.85 88 GLU A O 1
ATOM 655 N N . LYS A 1 89 ? 38.270 -10.252 19.211 1.00 83.94 89 LYS A N 1
ATOM 656 C CA . LYS A 1 89 ? 39.429 -9.366 19.270 1.00 96.83 89 LYS A CA 1
ATOM 657 C C . LYS A 1 89 ? 39.921 -8.978 17.871 1.00 85.48 89 LYS A C 1
ATOM 658 O O . LYS A 1 89 ? 40.404 -7.866 17.668 1.00 80.92 89 LYS A O 1
ATOM 664 N N . GLU A 1 90 ? 39.789 -9.889 16.910 1.00 65.70 90 GLU A N 1
ATOM 665 C CA . GLU A 1 90 ? 40.239 -9.626 15.545 1.00 79.27 90 GLU A CA 1
ATOM 666 C C . GLU A 1 90 ? 39.237 -8.730 14.820 1.00 71.32 90 GLU A C 1
ATOM 667 O O . GLU A 1 90 ? 39.621 -7.827 14.075 1.00 62.40 90 GLU A O 1
ATOM 673 N N . LEU A 1 91 ? 37.953 -8.983 15.051 1.00 63.97 91 LEU A N 1
ATOM 674 C CA . LEU A 1 91 ? 36.888 -8.144 14.512 1.00 74.62 91 LEU A CA 1
ATOM 675 C C . LEU A 1 91 ? 37.058 -6.669 14.903 1.00 75.24 91 LEU A C 1
ATOM 676 O O . LEU A 1 91 ? 36.924 -5.775 14.065 1.00 55.81 91 LEU A O 1
ATOM 681 N N . ASN A 1 92 ? 37.357 -6.412 16.171 1.00 72.43 92 ASN A N 1
ATOM 682 C CA . ASN A 1 92 ? 37.479 -5.036 16.633 1.00 72.71 92 ASN A CA 1
ATOM 683 C C . ASN A 1 92 ? 38.794 -4.379 16.225 1.00 53.61 92 ASN A C 1
ATOM 684 O O . ASN A 1 92 ? 38.799 -3.200 15.869 1.00 58.92 92 ASN A O 1
ATOM 689 N N . GLU A 1 93 ? 39.897 -5.129 16.253 1.00 63.80 93 GLU A N 1
ATOM 690 C CA . GLU A 1 93 ? 41.144 -4.634 15.667 1.00 75.32 93 GLU A CA 1
ATOM 691 C C . GLU A 1 93 ? 40.891 -4.174 14.235 1.00 80.22 93 GLU A C 1
ATOM 692 O O . GLU A 1 93 ? 41.436 -3.166 13.792 1.00 74.23 93 GLU A O 1
ATOM 698 N N . PHE A 1 94 ? 40.068 -4.933 13.517 1.00 65.04 94 PHE A N 1
ATOM 699 C CA . PHE A 1 94 ? 39.726 -4.624 12.134 1.00 63.40 94 PHE A CA 1
ATOM 700 C C . PHE A 1 94 ? 38.971 -3.300 12.016 1.00 56.34 94 PHE A C 1
ATOM 701 O O . PHE A 1 94 ? 39.348 -2.438 11.226 1.00 48.69 94 PHE A O 1
ATOM 709 N N . MET A 1 95 ? 37.906 -3.142 12.798 1.00 63.37 95 MET A N 1
ATOM 710 C CA . MET A 1 95 ? 37.098 -1.925 12.754 1.00 70.65 95 MET A CA 1
ATOM 711 C C . MET A 1 95 ? 37.931 -0.679 13.046 1.00 72.60 95 MET A C 1
ATOM 712 O O . MET A 1 95 ? 37.746 0.363 12.411 1.00 67.28 95 MET A O 1
ATOM 717 N N . LEU A 1 96 ? 38.862 -0.806 13.990 1.00 60.31 96 LEU A N 1
ATOM 718 C CA . LEU A 1 96 ? 39.660 0.325 14.478 1.00 56.52 96 LEU A CA 1
ATOM 719 C C . LEU A 1 96 ? 40.793 0.756 13.544 1.00 70.12 96 LEU A C 1
ATOM 720 O O . LEU A 1 96 ? 41.394 1.814 13.740 1.00 75.56 96 LEU A O 1
ATOM 725 N N . SER A 1 97 ? 41.092 -0.059 12.536 1.00 61.41 97 SER A N 1
ATOM 726 C CA . SER A 1 97 ? 42.115 0.308 11.564 1.00 56.23 97 SER A CA 1
ATOM 727 C C . SER A 1 97 ? 41.585 1.347 10.576 1.00 51.48 97 SER A C 1
ATOM 728 O O . SER A 1 97 ? 42.367 2.024 9.909 1.00 69.90 97 SER A O 1
ATOM 731 N N . PHE A 1 98 ? 40.259 1.476 10.494 1.00 54.38 98 PHE A N 1
ATOM 732 C CA . PHE A 1 98 ? 39.624 2.430 9.576 1.00 64.54 98 PHE A CA 1
ATOM 733 C C . PHE A 1 98 ? 39.126 3.689 10.291 1.00 62.61 98 PHE A C 1
ATOM 734 O O . PHE A 1 98 ? 38.854 3.669 11.494 1.00 72.92 98 PHE A O 1
ATOM 742 N N . ASN A 1 99 ? 39.007 4.778 9.535 1.00 44.13 99 ASN A N 1
ATOM 743 C CA . ASN A 1 99 ? 38.236 5.944 9.962 1.00 57.26 99 ASN A CA 1
ATOM 744 C C . ASN A 1 99 ? 37.262 6.380 8.861 1.00 56.92 99 ASN A C 1
ATOM 745 O O . ASN A 1 99 ? 36.893 7.551 8.764 1.00 47.78 99 ASN A O 1
ATOM 750 N N . SER A 1 100 ? 36.859 5.412 8.041 1.00 62.65 100 SER A N 1
ATOM 751 C CA . SER A 1 100 ? 35.832 5.600 7.019 1.00 61.31 100 SER A CA 1
ATOM 752 C C . SER A 1 100 ? 35.109 4.272 6.789 1.00 52.98 100 SER A C 1
ATOM 753 O O . SER A 1 100 ? 35.675 3.203 7.028 1.00 42.87 100 SER A O 1
ATOM 756 N N . VAL A 1 101 ? 33.864 4.341 6.324 1.00 43.14 101 VAL A N 1
ATOM 757 C CA . VAL A 1 101 ? 33.028 3.149 6.176 1.00 42.40 101 VAL A CA 1
ATOM 758 C C . VAL A 1 101 ? 32.090 3.275 4.967 1.00 50.68 101 VAL A C 1
ATOM 759 O O . VAL A 1 101 ? 31.739 4.388 4.560 1.00 46.63 101 VAL A O 1
ATOM 763 N N . ALA A 1 102 ? 31.705 2.143 4.380 1.00 36.09 102 ALA A N 1
ATOM 764 C CA . ALA A 1 102 ? 30.742 2.155 3.280 1.00 41.56 102 ALA A CA 1
ATOM 765 C C . ALA A 1 102 ? 29.329 2.107 3.840 1.00 41.05 102 ALA A C 1
ATOM 766 O O . ALA A 1 102 ? 29.087 1.522 4.902 1.00 44.64 102 ALA A O 1
ATOM 768 N N . LEU A 1 103 ? 28.398 2.725 3.127 1.00 32.88 103 LEU A N 1
ATOM 769 C CA . LEU A 1 103 ? 27.030 2.834 3.609 1.00 49.86 103 LEU A CA 1
ATOM 770 C C . LEU A 1 103 ? 26.034 2.351 2.576 1.00 51.77 103 LEU A C 1
ATOM 771 O O . LEU A 1 103 ? 26.207 2.580 1.375 1.00 47.35 103 LEU A O 1
ATOM 776 N N . ALA A 1 104 ? 24.981 1.700 3.058 1.00 51.10 104 ALA A N 1
ATOM 777 C CA . ALA A 1 104 ? 23.817 1.404 2.240 1.00 42.42 104 ALA A CA 1
ATOM 778 C C . ALA A 1 104 ? 22.630 2.143 2.838 1.00 58.70 104 ALA A C 1
ATO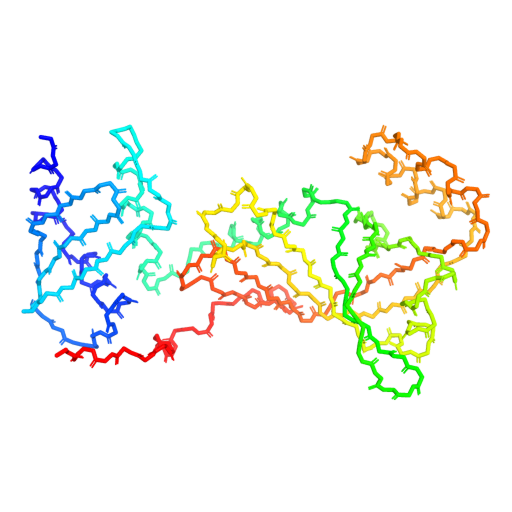M 779 O O . ALA A 1 104 ? 22.176 1.825 3.945 1.00 64.98 104 ALA A O 1
ATOM 781 N N . THR A 1 105 ? 22.141 3.143 2.111 1.00 60.81 105 THR A N 1
ATOM 782 C CA . THR A 1 105 ? 21.013 3.950 2.577 1.00 54.91 105 THR A CA 1
ATOM 783 C C . THR A 1 105 ? 19.839 3.913 1.593 1.00 58.34 105 THR A C 1
ATOM 784 O O . THR A 1 105 ? 19.954 3.374 0.491 1.00 60.18 105 THR A O 1
ATOM 788 N N . LEU A 1 106 ? 18.708 4.480 2.004 1.00 77.68 106 LEU A N 1
ATOM 789 C CA . LEU A 1 106 ? 17.484 4.470 1.198 1.00 77.38 106 LEU A CA 1
ATOM 790 C C . LEU A 1 106 ? 16.802 5.839 1.240 1.00 80.36 106 LEU A C 1
ATOM 791 O O . LEU A 1 106 ? 16.589 6.397 2.316 1.00 97.26 106 LEU A O 1
ATOM 796 N N . ASN A 1 107 ? 16.438 6.376 0.081 1.00 77.29 107 ASN A N 1
ATOM 797 C CA . ASN A 1 107 ? 15.829 7.703 0.038 1.00 93.64 107 ASN A CA 1
ATOM 798 C C . ASN A 1 107 ? 14.304 7.732 0.263 1.00 106.28 107 ASN A C 1
ATOM 799 O O . ASN A 1 107 ? 13.698 6.734 0.672 1.00 88.99 107 ASN A O 1
ATOM 804 N N . ALA A 1 108 ? 13.701 8.887 -0.015 1.00 118.76 108 ALA A N 1
ATOM 805 C CA . ALA A 1 108 ? 12.274 9.118 0.218 1.00 115.48 108 ALA A CA 1
ATOM 806 C C . ALA A 1 108 ? 11.349 8.259 -0.646 1.00 116.74 108 ALA A C 1
ATOM 807 O O . ALA A 1 108 ? 10.216 7.971 -0.249 1.00 116.82 108 ALA A O 1
ATOM 809 N N . ASN A 1 109 ? 11.820 7.867 -1.826 1.00 121.98 109 ASN A N 1
ATOM 810 C CA . ASN A 1 109 ? 11.026 7.013 -2.702 1.00 128.47 109 ASN A CA 1
ATOM 811 C C . ASN A 1 109 ? 11.610 5.616 -2.902 1.00 111.74 109 ASN A C 1
ATOM 812 O O . ASN A 1 109 ? 11.514 5.043 -3.987 1.00 94.12 109 ASN A O 1
ATOM 817 N N . GLY A 1 110 ? 12.207 5.076 -1.843 1.00 106.39 110 GLY A N 1
ATOM 818 C CA . GLY A 1 110 ? 12.693 3.708 -1.836 1.00 95.96 110 GLY A CA 1
ATOM 819 C C . GLY A 1 110 ? 13.762 3.318 -2.849 1.00 92.79 110 GLY A C 1
ATOM 820 O O . GLY A 1 110 ? 13.814 2.160 -3.259 1.00 84.65 110 GLY A O 1
ATOM 821 N N . GLU A 1 111 ? 14.615 4.256 -3.258 1.00 95.00 111 GLU A N 1
ATOM 822 C CA . GLU A 1 111 ? 15.784 3.901 -4.068 1.00 85.68 111 GLU A CA 1
ATOM 823 C C . GLU A 1 111 ? 16.981 3.697 -3.144 1.00 83.92 111 GLU A C 1
ATOM 824 O O . GLU A 1 111 ? 17.187 4.481 -2.217 1.00 75.90 111 GLU A O 1
ATOM 830 N N . VAL A 1 112 ? 17.754 2.638 -3.378 1.00 85.83 112 VAL A N 1
ATOM 831 C CA . VAL A 1 112 ? 18.915 2.353 -2.529 1.00 71.71 112 VAL A CA 1
ATOM 832 C C . VAL A 1 112 ? 20.169 3.085 -3.001 1.00 58.80 112 VAL A C 1
ATOM 833 O O . VAL A 1 112 ? 20.402 3.239 -4.202 1.00 63.49 112 VAL A O 1
ATOM 837 N N . VAL A 1 113 ? 20.982 3.528 -2.047 1.00 76.02 113 VAL A N 1
ATOM 838 C CA . VAL A 1 113 ? 22.178 4.304 -2.358 1.00 72.91 113 VAL A CA 1
ATOM 839 C C . VAL A 1 113 ? 23.418 3.699 -1.702 1.00 64.29 113 VAL A C 1
ATOM 840 O O . VAL A 1 113 ? 23.406 3.354 -0.518 1.00 52.28 113 VAL A O 1
ATOM 844 N N . CYS A 1 114 ? 24.482 3.566 -2.486 1.00 55.82 114 CYS A N 1
ATOM 845 C CA . CYS A 1 114 ? 25.766 3.103 -1.980 1.00 59.34 114 CYS A CA 1
ATOM 846 C C . CYS A 1 114 ? 26.719 4.297 -1.921 1.00 56.43 114 CYS A C 1
ATOM 847 O O . CYS A 1 114 ? 27.019 4.913 -2.944 1.00 63.21 114 CYS A O 1
ATOM 850 N N . SER A 1 115 ? 27.173 4.629 -0.716 1.00 56.38 115 SER A N 1
ATOM 851 C CA . SER A 1 115 ? 28.081 5.755 -0.506 1.00 39.47 115 SER A CA 1
ATOM 852 C C . SER A 1 115 ? 29.097 5.409 0.577 1.00 41.74 115 SER A C 1
ATOM 853 O O . SER A 1 115 ? 29.162 4.268 1.034 1.00 49.95 115 SER A O 1
ATOM 856 N N . TYR A 1 116 ? 29.895 6.388 0.990 1.00 40.63 116 TYR A N 1
ATOM 857 C CA . TYR A 1 116 ? 30.812 6.175 2.106 1.00 46.13 116 TYR A CA 1
ATOM 858 C C . TYR A 1 116 ? 30.874 7.410 3.008 1.00 49.28 116 TYR A C 1
ATOM 859 O O . TYR A 1 116 ? 30.544 8.519 2.584 1.00 44.03 116 TYR A O 1
ATOM 868 N N . ALA A 1 117 ? 31.302 7.214 4.251 1.00 53.62 117 ALA A N 1
ATOM 869 C CA . ALA A 1 117 ? 31.385 8.315 5.202 1.00 45.16 117 ALA A CA 1
ATOM 870 C C . ALA A 1 117 ? 32.520 8.126 6.203 1.00 42.09 117 ALA A C 1
ATOM 871 O O . ALA A 1 117 ? 32.830 6.998 6.594 1.00 37.49 117 ALA A O 1
ATOM 873 N N . PRO A 1 118 ? 33.145 9.238 6.621 1.00 51.00 118 PRO A N 1
ATOM 874 C CA . PRO A 1 118 ? 34.154 9.195 7.687 1.00 41.79 118 PRO A CA 1
ATOM 875 C C . PRO A 1 118 ? 33.527 8.608 8.950 1.00 46.94 118 PRO A C 1
ATOM 876 O O . PRO A 1 118 ? 32.337 8.831 9.193 1.00 35.79 118 PRO A O 1
ATOM 880 N N . PHE A 1 119 ? 34.308 7.867 9.730 1.00 53.45 119 PHE A N 1
ATOM 881 C CA . PHE A 1 119 ? 33.773 7.116 10.862 1.00 48.20 119 PHE A CA 1
ATOM 882 C C . PHE A 1 119 ? 34.719 7.131 12.055 1.00 64.01 119 PHE A C 1
ATOM 883 O O . PHE A 1 119 ? 35.941 7.115 11.886 1.00 58.89 119 PHE A O 1
ATOM 891 N N . VAL A 1 120 ? 34.151 7.153 13.258 1.00 57.39 120 VAL A N 1
ATOM 892 C CA 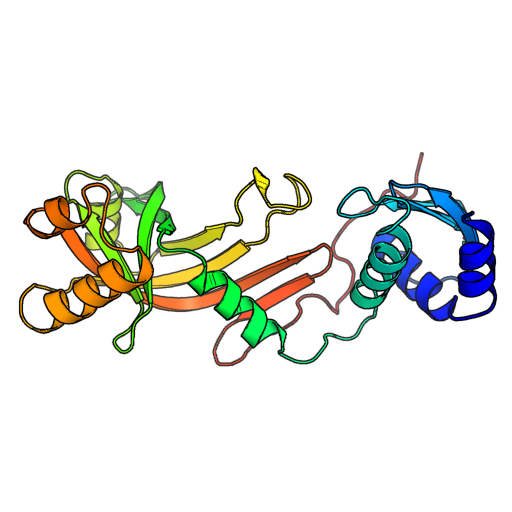. VAL A 1 120 ? 34.957 7.089 14.472 1.00 60.95 120 VAL A CA 1
ATOM 893 C C . VAL A 1 120 ? 34.235 6.350 15.601 1.00 62.00 120 VAL A C 1
ATOM 894 O O . VAL A 1 120 ? 33.049 6.573 15.847 1.00 57.28 120 VAL A O 1
ATOM 898 N N . SER A 1 121 ? 34.957 5.458 16.272 1.00 65.71 121 SER A N 1
ATOM 899 C CA . SER A 1 121 ? 34.453 4.809 17.479 1.00 80.15 121 SER A CA 1
ATOM 900 C C . SER A 1 121 ? 35.044 5.484 18.724 1.00 73.06 121 SER A C 1
ATOM 901 O O . SER A 1 121 ? 36.251 5.703 18.802 1.00 57.49 121 SER A O 1
ATOM 904 N N . THR A 1 122 ? 34.191 5.820 19.689 1.00 74.71 122 THR A N 1
ATOM 905 C CA . THR A 1 122 ? 34.629 6.532 20.894 1.00 77.99 122 THR A CA 1
ATOM 906 C C . THR A 1 122 ? 34.030 5.970 22.185 1.00 93.46 122 THR A C 1
ATOM 907 O O . THR A 1 122 ? 33.274 5.001 22.150 1.00 86.09 122 THR A O 1
ATOM 911 N N . GLN A 1 123 ? 34.353 6.600 23.316 1.00 99.33 123 GLN A N 1
ATOM 912 C CA . GLN A 1 123 ? 33.767 6.226 24.598 1.00 92.37 123 GLN A CA 1
ATOM 913 C C . GLN A 1 123 ? 32.256 6.364 24.505 1.00 90.46 123 GLN A C 1
ATOM 914 O O . GLN A 1 123 ? 31.503 5.561 25.052 1.00 88.97 123 GLN A O 1
ATOM 920 N N . TRP A 1 124 ? 31.830 7.400 23.791 1.00 94.16 124 TRP A N 1
ATOM 921 C CA . TRP A 1 124 ? 30.426 7.782 23.710 1.00 94.35 124 TRP A CA 1
ATOM 922 C C . TRP A 1 124 ? 29.673 7.091 22.573 1.00 97.38 124 TRP A C 1
ATOM 923 O O . TRP A 1 124 ? 28.475 7.314 22.390 1.00 91.07 124 TRP A O 1
ATOM 934 N N . GLY A 1 125 ? 30.376 6.262 21.806 1.00 89.84 125 GLY A N 1
ATOM 935 C CA . GLY A 1 125 ? 29.748 5.492 20.748 1.00 81.89 125 GLY A CA 1
ATOM 936 C C . GLY A 1 125 ? 30.349 5.716 19.373 1.00 68.37 125 GLY A C 1
ATOM 937 O O . GLY A 1 125 ? 31.397 6.349 19.231 1.00 58.49 125 GLY A O 1
ATOM 938 N N . ASN A 1 126 ? 29.672 5.191 18.357 1.00 69.99 126 ASN A N 1
ATOM 939 C CA . ASN A 1 126 ? 30.179 5.219 16.990 1.00 59.45 126 ASN A CA 1
ATOM 940 C C . ASN A 1 126 ? 29.499 6.300 16.161 1.00 58.89 126 ASN A C 1
ATOM 941 O O . ASN A 1 126 ? 28.274 6.401 16.153 1.00 58.70 126 ASN A O 1
ATOM 946 N N . TYR A 1 127 ? 30.287 7.102 15.454 1.00 67.80 127 TYR A N 1
ATOM 947 C CA . TYR A 1 127 ? 29.732 8.222 14.704 1.00 61.08 127 TYR A CA 1
ATOM 948 C C . TYR A 1 127 ? 30.217 8.268 13.262 1.00 50.03 127 TYR A C 1
ATOM 949 O O . TYR A 1 127 ? 31.256 7.697 12.927 1.00 44.73 127 TYR A O 1
ATOM 958 N N . ILE A 1 128 ? 29.438 8.936 12.415 1.00 60.62 128 ILE A N 1
ATOM 959 C CA . ILE A 1 128 ? 29.893 9.344 11.090 1.00 62.06 128 ILE A CA 1
ATOM 960 C C . ILE A 1 128 ? 29.683 10.843 10.933 1.00 68.01 128 ILE A C 1
ATOM 961 O O . ILE A 1 128 ? 28.908 11.451 11.676 1.00 65.55 128 ILE A O 1
ATOM 966 N N . TYR A 1 129 ? 30.370 11.436 9.963 1.00 63.09 129 TYR A N 1
ATOM 967 C CA . TYR A 1 129 ? 30.291 12.872 9.749 1.00 57.25 129 TYR A CA 1
ATOM 968 C C . TYR A 1 129 ? 29.901 13.143 8.297 1.00 54.21 129 TYR A C 1
ATOM 969 O O . TYR A 1 129 ? 30.669 12.854 7.376 1.00 50.90 129 TYR A O 1
ATOM 978 N N . ILE A 1 130 ? 28.702 13.683 8.094 1.00 57.11 130 ILE A N 1
ATOM 979 C CA . ILE A 1 130 ? 28.157 13.852 6.747 1.00 55.36 130 ILE A CA 1
ATOM 980 C C . ILE A 1 130 ? 27.492 15.214 6.510 1.00 58.00 130 ILE A C 1
ATOM 981 O O . ILE A 1 130 ? 26.987 15.850 7.439 1.00 49.58 130 ILE A O 1
ATOM 986 N N . SER A 1 131 ? 27.490 15.641 5.249 1.00 57.82 131 SER A N 1
ATOM 987 C CA . SER A 1 131 ? 26.914 16.924 4.846 1.00 53.08 131 SER A CA 1
ATOM 988 C C . SER A 1 131 ? 25.550 16.763 4.183 1.00 48.16 131 SER A C 1
ATOM 989 O O . SER A 1 131 ? 25.274 15.742 3.546 1.00 51.80 131 SER A O 1
ATOM 992 N N . GLU A 1 132 ? 24.712 17.789 4.313 1.00 60.02 132 GLU A N 1
ATOM 993 C CA . GLU A 1 132 ? 23.386 17.790 3.698 1.00 57.11 132 GLU A CA 1
ATOM 994 C C . GLU A 1 132 ? 23.452 17.927 2.172 1.00 48.13 132 GLU A C 1
ATOM 995 O O . GLU A 1 132 ? 22.434 17.805 1.487 1.00 71.98 132 GLU A O 1
ATOM 1001 N N . VAL A 1 133 ? 24.649 18.182 1.648 1.00 61.49 133 VAL A N 1
ATOM 1002 C CA . VAL A 1 133 ? 24.864 18.261 0.205 1.00 75.78 133 VAL A CA 1
ATOM 1003 C C . VAL A 1 133 ? 24.849 16.869 -0.416 1.00 68.97 133 VAL A C 1
ATOM 1004 O O . VAL A 1 133 ? 24.696 16.719 -1.630 1.00 63.05 133 VAL A O 1
ATOM 1008 N N . SER A 1 134 ? 25.013 15.851 0.423 1.00 58.60 134 SER A N 1
ATOM 1009 C CA . SER A 1 134 ? 25.116 14.482 -0.064 1.00 62.74 134 SER A CA 1
ATOM 1010 C C . SER A 1 134 ? 23.777 13.762 -0.019 1.00 70.64 134 SER A C 1
ATOM 1011 O O . SER A 1 134 ? 22.951 14.008 0.862 1.00 68.60 134 SER A O 1
ATOM 1014 N N . GLU A 1 135 ? 23.581 12.865 -0.978 1.00 63.00 135 GLU A N 1
ATOM 1015 C CA . GLU A 1 135 ? 22.353 12.096 -1.101 1.00 53.72 135 GLU A CA 1
ATOM 1016 C C . GLU A 1 135 ? 22.028 11.308 0.172 1.00 55.34 135 GLU A C 1
ATOM 1017 O O . GLU A 1 135 ? 20.885 11.304 0.633 1.00 69.32 135 GLU A O 1
ATOM 1023 N N . HIS A 1 136 ? 23.032 10.646 0.740 1.00 55.11 136 HIS A N 1
ATOM 1024 C CA . HIS A 1 136 ? 22.804 9.795 1.913 1.00 76.24 136 HIS A CA 1
ATOM 1025 C C . HIS A 1 136 ? 22.325 10.555 3.152 1.00 69.33 136 HIS A C 1
ATOM 1026 O O . HIS A 1 136 ? 21.898 9.947 4.128 1.00 62.66 136 HIS A O 1
ATOM 1033 N N . PHE A 1 137 ? 22.392 11.882 3.117 1.00 59.16 137 PHE A N 1
ATOM 1034 C CA . PHE A 1 137 ? 21.964 12.676 4.270 1.00 72.83 137 PHE A CA 1
ATOM 1035 C C . PHE A 1 137 ? 20.460 12.568 4.510 1.00 82.15 137 PHE A C 1
ATOM 1036 O O . PHE A 1 137 ? 20.033 12.194 5.600 1.00 91.68 137 PHE A O 1
ATOM 1044 N N . ASN A 1 138 ? 19.660 12.922 3.506 1.00 64.06 138 ASN A N 1
ATOM 1045 C CA . ASN A 1 138 ? 18.209 12.875 3.652 1.00 81.53 138 ASN A CA 1
ATOM 1046 C C . ASN A 1 138 ? 17.706 11.436 3.721 1.00 72.84 138 ASN A C 1
ATOM 1047 O O . ASN A 1 138 ? 16.649 11.164 4.293 1.00 77.27 138 ASN A O 1
ATOM 1052 N N . ASN A 1 139 ? 18.472 10.519 3.139 1.00 55.23 139 ASN A N 1
ATOM 1053 C CA . ASN A 1 139 ? 18.158 9.097 3.210 1.00 58.05 139 ASN A CA 1
ATOM 1054 C C . ASN A 1 139 ? 18.191 8.606 4.651 1.00 64.47 139 ASN A C 1
ATOM 1055 O O . ASN A 1 139 ? 17.538 7.625 5.002 1.00 84.13 139 ASN A O 1
ATOM 1060 N N . ILE A 1 140 ? 18.960 9.305 5.481 1.00 62.64 140 ILE A N 1
ATOM 1061 C CA . ILE A 1 140 ? 19.129 8.938 6.881 1.00 64.12 140 ILE A CA 1
ATOM 1062 C C . ILE A 1 140 ? 18.218 9.765 7.784 1.00 74.36 140 ILE A C 1
ATOM 1063 O O . ILE A 1 140 ? 17.810 9.311 8.855 1.00 84.48 140 ILE A O 1
ATOM 1068 N N . LYS A 1 141 ? 17.905 10.983 7.354 1.00 75.79 141 LYS A N 1
ATOM 1069 C CA . LYS A 1 141 ? 16.956 11.816 8.077 1.00 86.82 141 LYS A CA 1
ATOM 1070 C C . LYS A 1 141 ? 15.587 11.148 7.990 1.00 79.79 141 LYS A C 1
ATOM 1071 O O . LYS A 1 141 ? 14.839 11.097 8.967 1.00 73.55 141 LYS A O 1
ATOM 1077 N N . VAL A 1 142 ? 15.295 10.610 6.808 1.00 80.44 142 VAL A N 1
ATOM 1078 C CA . VAL A 1 142 ? 14.005 9.998 6.488 1.00 79.49 142 VAL A CA 1
ATOM 1079 C C . VAL A 1 142 ? 13.900 8.522 6.894 1.00 95.85 142 VAL A C 1
ATOM 1080 O O . VAL A 1 142 ? 12.907 8.103 7.492 1.00 103.02 142 VAL A O 1
ATOM 1084 N N . ASN A 1 143 ? 14.916 7.734 6.552 1.00 94.79 143 ASN A N 1
ATOM 1085 C CA . ASN A 1 143 ? 14.928 6.304 6.879 1.00 77.43 143 ASN A CA 1
ATOM 1086 C C . ASN A 1 143 ? 16.042 5.931 7.866 1.00 88.54 143 ASN A C 1
ATOM 1087 O O . ASN A 1 143 ? 16.944 5.160 7.529 1.00 78.74 143 ASN A O 1
ATOM 1092 N N . PRO A 1 144 ? 15.964 6.461 9.100 1.00 89.47 144 PRO A N 1
ATOM 1093 C CA . PRO A 1 144 ? 17.064 6.428 10.075 1.00 94.09 144 PRO A CA 1
ATOM 1094 C C . PRO A 1 144 ? 17.358 5.048 10.675 1.00 89.10 144 PRO A C 1
ATOM 1095 O O . PRO A 1 144 ? 18.324 4.917 11.432 1.00 76.46 144 PRO A O 1
ATOM 1099 N N . ASN A 1 145 ? 16.530 4.048 10.380 1.00 75.81 145 ASN A N 1
ATOM 1100 C CA . ASN A 1 145 ? 16.852 2.679 10.787 1.00 86.24 145 ASN A CA 1
ATOM 1101 C C . ASN A 1 145 ? 16.710 1.661 9.668 1.00 84.86 145 ASN A C 1
ATOM 1102 O O . ASN A 1 145 ? 16.375 0.502 9.906 1.00 76.33 145 ASN A O 1
ATOM 1107 N N . ASN A 1 146 ? 16.953 2.106 8.444 1.00 83.15 146 ASN A N 1
ATOM 1108 C CA . ASN A 1 146 ? 17.192 1.186 7.349 1.00 79.02 146 ASN A CA 1
ATOM 1109 C C . ASN A 1 146 ? 18.547 1.525 6.749 1.00 78.10 146 ASN A C 1
ATOM 1110 O O . ASN A 1 146 ? 18.644 2.140 5.683 1.00 72.63 146 ASN A O 1
ATOM 1115 N N . ILE A 1 147 ? 19.592 1.141 7.476 1.00 68.35 147 ILE A N 1
ATOM 1116 C CA . ILE A 1 147 ? 20.963 1.397 7.073 1.00 67.98 147 ILE A CA 1
ATOM 1117 C C . ILE A 1 147 ? 21.818 0.178 7.381 1.00 71.56 147 ILE A C 1
ATOM 1118 O O . ILE A 1 147 ? 21.641 -0.474 8.413 1.00 70.14 147 ILE A O 1
ATOM 1123 N N . GLU A 1 148 ? 22.746 -0.130 6.485 1.00 65.87 148 GLU A N 1
ATOM 1124 C CA . GLU A 1 148 ? 23.784 -1.099 6.790 1.00 55.62 148 GLU A CA 1
ATOM 1125 C C . GLU A 1 148 ? 25.127 -0.486 6.417 1.00 65.16 148 GLU A C 1
ATOM 1126 O O . GLU A 1 148 ? 25.244 0.229 5.420 1.00 63.15 148 GLU A O 1
ATOM 1132 N N . ILE A 1 149 ? 26.134 -0.738 7.242 1.00 66.62 149 ILE A N 1
ATOM 1133 C CA . ILE A 1 149 ? 27.460 -0.193 6.995 1.00 57.54 149 ILE A CA 1
ATOM 1134 C C . ILE A 1 149 ? 28.452 -1.327 6.806 1.00 43.08 149 ILE A C 1
ATOM 1135 O O . ILE A 1 149 ? 28.281 -2.413 7.360 1.00 42.39 149 ILE A O 1
ATOM 1140 N N . MET A 1 150 ? 29.490 -1.083 6.019 1.00 53.52 150 MET A N 1
ATOM 1141 C CA . MET A 1 150 ? 30.485 -2.113 5.783 1.00 51.31 150 MET A CA 1
ATOM 1142 C C . MET A 1 150 ? 31.894 -1.568 5.935 1.00 46.31 150 MET A C 1
ATOM 1143 O O . MET A 1 150 ? 32.248 -0.562 5.321 1.00 43.35 150 MET A O 1
ATOM 1148 N N . PHE A 1 151 ? 32.682 -2.232 6.773 1.00 43.06 151 PHE A N 1
ATOM 1149 C CA . PHE A 1 151 ? 34.120 -2.008 6.823 1.00 49.73 151 PHE A CA 1
ATOM 1150 C C . PHE A 1 151 ? 34.763 -2.990 5.853 1.00 43.15 151 PHE A C 1
ATOM 1151 O O . PHE A 1 151 ? 34.791 -4.193 6.109 1.00 58.51 151 PHE A O 1
ATOM 1159 N N . LEU A 1 152 ? 35.263 -2.480 4.733 1.00 54.46 152 LEU A N 1
ATOM 1160 C CA . LEU A 1 152 ? 35.792 -3.339 3.676 1.00 41.50 152 LEU A CA 1
ATOM 1161 C C . LEU A 1 152 ? 37.302 -3.186 3.530 1.00 33.93 152 LEU A C 1
ATOM 1162 O O . LEU A 1 152 ? 37.808 -2.077 3.340 1.00 48.34 152 LEU A O 1
ATOM 1167 N N . GLU A 1 153 ? 38.018 -4.301 3.617 1.00 32.89 153 GLU A N 1
ATOM 1168 C CA . GLU A 1 153 ? 39.472 -4.283 3.505 1.00 35.89 153 GLU A CA 1
ATOM 1169 C C . GLU A 1 153 ? 39.893 -3.679 2.170 1.00 35.34 153 GLU A C 1
ATOM 1170 O O . GLU A 1 153 ? 39.234 -3.897 1.150 1.00 42.25 153 GLU A O 1
ATOM 1176 N N . ASP A 1 154 ? 40.988 -2.922 2.180 1.00 48.18 154 ASP A N 1
ATOM 1177 C CA . ASP A 1 154 ? 41.551 -2.360 0.953 1.00 53.34 154 ASP A CA 1
ATOM 1178 C C . ASP A 1 154 ? 41.955 -3.457 -0.030 1.00 47.20 154 ASP A C 1
ATOM 1179 O O . ASP A 1 154 ? 42.591 -4.443 0.354 1.00 53.11 154 ASP A O 1
ATOM 1184 N N . GLU A 1 155 ? 41.591 -3.276 -1.297 1.00 44.90 155 GLU A N 1
ATOM 1185 C CA . GLU A 1 155 ? 41.896 -4.252 -2.344 1.00 52.01 155 GLU A CA 1
ATOM 1186 C C . GLU A 1 155 ? 43.398 -4.551 -2.462 1.00 56.11 155 GLU A C 1
ATOM 1187 O O . GLU A 1 155 ? 43.786 -5.695 -2.696 1.00 56.76 155 GLU A O 1
ATOM 1193 N N . SER A 1 156 ? 44.234 -3.525 -2.298 1.00 52.64 156 SER A N 1
ATOM 1194 C CA . SER A 1 156 ? 45.688 -3.681 -2.401 1.00 52.68 156 SER A CA 1
ATOM 1195 C C . SER A 1 156 ? 46.311 -4.383 -1.189 1.00 65.01 156 SER A C 1
ATOM 1196 O O . SER A 1 156 ? 47.501 -4.705 -1.193 1.00 65.09 156 SER A O 1
ATOM 1199 N N . LYS A 1 157 ? 45.506 -4.621 -0.158 1.00 70.62 157 LYS A N 1
ATOM 1200 C CA . LYS A 1 157 ? 45.973 -5.332 1.030 1.00 60.90 157 LYS A CA 1
ATOM 1201 C C . LYS A 1 157 ? 45.399 -6.752 1.107 1.00 56.77 157 LYS A C 1
ATOM 1202 O O . LYS A 1 157 ? 45.962 -7.619 1.771 1.00 61.24 157 LYS A O 1
ATOM 1208 N N . ALA A 1 158 ? 44.276 -6.975 0.427 1.00 47.90 158 ALA A N 1
ATOM 1209 C CA . ALA A 1 158 ? 43.569 -8.258 0.467 1.00 53.56 158 ALA A CA 1
ATOM 1210 C C . ALA A 1 158 ? 44.334 -9.377 -0.236 1.00 63.12 158 ALA A C 1
ATOM 1211 O O . ALA A 1 158 ? 45.112 -9.118 -1.156 1.00 52.03 158 ALA A O 1
ATOM 1213 N N . ALA A 1 159 ? 44.099 -10.615 0.200 1.00 60.81 159 ALA A N 1
ATOM 1214 C CA . ALA A 1 159 ? 44.688 -11.799 -0.427 1.00 66.94 159 ALA A CA 1
ATOM 1215 C C . ALA A 1 159 ? 44.363 -11.850 -1.918 1.00 65.11 159 ALA A C 1
ATOM 1216 O O . ALA A 1 159 ? 45.229 -12.138 -2.748 1.00 71.01 159 ALA A O 1
ATOM 1218 N N . SER A 1 160 ? 43.101 -11.577 -2.240 1.00 50.94 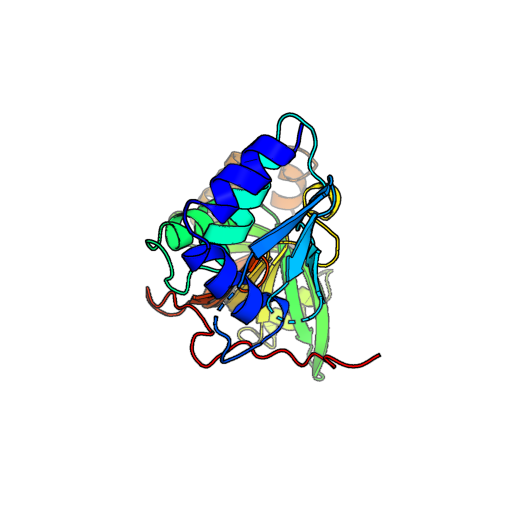160 SER A N 1
ATOM 1219 C CA . SER A 1 160 ? 42.636 -11.500 -3.619 1.00 47.93 160 SER A CA 1
ATOM 1220 C C . SER A 1 160 ? 41.328 -10.717 -3.661 1.00 56.03 160 SER A C 1
ATOM 1221 O O . SER A 1 160 ? 40.682 -10.527 -2.627 1.00 47.52 160 SER A O 1
ATOM 1224 N N . VAL A 1 161 ? 40.938 -10.268 -4.851 1.00 43.01 161 VAL A N 1
ATOM 1225 C CA . VAL A 1 161 ? 39.720 -9.472 -5.001 1.00 42.09 161 VAL A CA 1
ATOM 1226 C C . VAL A 1 161 ? 38.463 -10.263 -4.635 1.00 48.44 161 VAL A C 1
ATOM 1227 O O . VAL A 1 161 ? 37.390 -9.682 -4.432 1.00 51.44 161 VAL A O 1
ATOM 1231 N N . ILE A 1 162 ? 38.594 -11.585 -4.557 1.00 49.79 162 ILE A N 1
ATOM 1232 C CA . ILE A 1 162 ? 37.467 -12.433 -4.186 1.00 57.00 162 ILE A CA 1
ATOM 1233 C C . ILE A 1 162 ? 37.458 -12.757 -2.699 1.00 55.40 162 ILE A C 1
ATOM 1234 O O . ILE A 1 162 ? 36.610 -13.515 -2.235 1.00 51.28 162 ILE A O 1
ATOM 1239 N N . LEU A 1 163 ? 38.409 -12.195 -1.958 1.00 47.53 163 LEU A N 1
ATOM 1240 C CA . LEU A 1 163 ? 38.471 -12.399 -0.513 1.00 49.47 163 LEU A CA 1
ATOM 1241 C C . LEU A 1 163 ? 38.958 -11.144 0.207 1.00 38.22 163 LEU A C 1
ATOM 1242 O O . LEU A 1 163 ? 39.987 -11.183 0.884 1.00 49.06 163 LEU A O 1
ATOM 1247 N N . ARG A 1 164 ? 38.235 -10.037 0.054 1.00 47.75 164 ARG A N 1
ATOM 1248 C CA . ARG A 1 164 ? 38.500 -8.839 0.852 1.00 41.52 164 ARG A CA 1
ATOM 1249 C C . ARG A 1 164 ? 37.789 -8.994 2.199 1.00 46.67 164 ARG A C 1
ATOM 1250 O O . ARG A 1 164 ? 36.563 -9.140 2.236 1.00 45.42 164 ARG A O 1
ATOM 1258 N N . LYS A 1 165 ? 38.537 -8.978 3.301 1.00 48.25 165 LYS A N 1
ATOM 1259 C CA . LYS A 1 165 ? 37.903 -9.072 4.617 1.00 43.66 165 LYS A CA 1
ATOM 1260 C C . LYS A 1 165 ? 36.891 -7.944 4.786 1.00 46.06 165 LYS A C 1
ATOM 126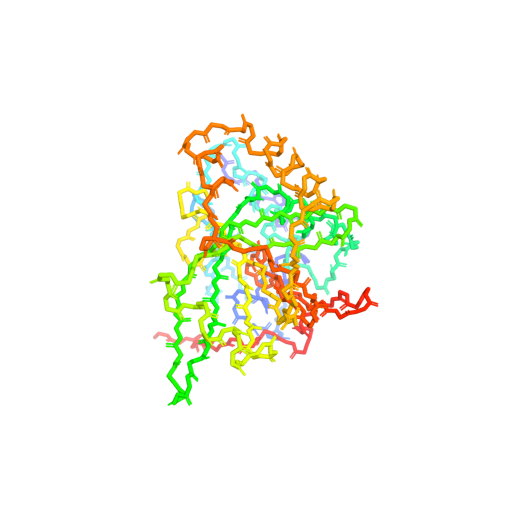1 O O . LYS A 1 165 ? 37.085 -6.841 4.263 1.00 42.58 165 LYS A O 1
ATOM 1267 N N . ARG A 1 166 ? 35.804 -8.229 5.500 1.00 38.78 166 ARG A N 1
ATOM 1268 C CA . ARG A 1 166 ? 34.697 -7.284 5.597 1.00 42.46 166 ARG A CA 1
ATOM 1269 C C . ARG A 1 166 ? 33.902 -7.473 6.885 1.00 38.18 166 ARG A C 1
ATOM 1270 O O . ARG A 1 166 ? 33.778 -8.591 7.392 1.00 36.06 166 ARG A O 1
ATOM 1278 N N . LEU A 1 167 ? 33.371 -6.370 7.407 1.00 44.37 167 LEU A N 1
ATOM 1279 C CA . LEU A 1 167 ? 32.568 -6.369 8.628 1.00 36.19 167 LEU A CA 1
ATOM 1280 C C . LEU A 1 167 ? 31.312 -5.539 8.363 1.00 47.60 167 LEU A C 1
ATOM 1281 O O . LEU A 1 167 ? 31.408 -4.361 7.997 1.00 48.74 167 LEU A O 1
ATOM 1286 N N . ARG A 1 168 ? 30.138 -6.142 8.541 1.00 42.23 168 ARG A N 1
ATOM 1287 C CA . ARG A 1 168 ? 28.881 -5.466 8.204 1.00 54.36 168 ARG A CA 1
ATOM 1288 C C . ARG A 1 168 ? 27.895 -5.412 9.372 1.00 54.39 168 ARG A C 1
ATOM 1289 O O . ARG A 1 168 ? 27.578 -6.440 9.973 1.00 59.62 168 ARG A O 1
ATOM 1297 N N . TYR A 1 169 ? 27.405 -4.214 9.682 1.00 49.72 169 TYR A N 1
ATOM 1298 C CA . TYR A 1 169 ? 26.393 -4.045 10.722 1.00 45.56 169 TYR A CA 1
ATOM 1299 C C . TYR A 1 169 ? 25.168 -3.305 10.192 1.00 62.12 169 TYR A C 1
ATOM 1300 O O . TYR A 1 169 ? 25.301 -2.294 9.494 1.00 44.38 169 TYR A O 1
ATOM 1309 N N . ARG A 1 170 ? 23.980 -3.796 10.541 1.00 75.75 170 ARG A N 1
ATOM 1310 C CA . ARG A 1 170 ? 22.774 -2.985 10.440 1.00 69.74 170 ARG A CA 1
ATOM 1311 C C . ARG A 1 170 ? 22.831 -1.976 11.577 1.00 56.70 170 ARG A C 1
ATOM 1312 O O . ARG A 1 170 ? 23.283 -2.301 12.676 1.00 58.79 170 ARG A O 1
ATOM 1320 N N . VAL A 1 171 ? 22.397 -0.747 11.326 1.00 54.34 171 VAL A N 1
ATOM 1321 C CA . VAL A 1 171 ? 22.562 0.283 12.347 1.00 70.84 171 VAL A CA 1
ATOM 1322 C C . VAL A 1 171 ? 21.333 1.150 12.549 1.00 71.72 171 VAL A C 1
ATOM 1323 O O . VAL A 1 171 ? 20.455 1.220 11.688 1.00 68.88 171 VAL A O 1
ATOM 1327 N N . ASN A 1 172 ? 21.285 1.802 13.705 1.00 78.78 172 ASN A N 1
ATOM 1328 C CA . ASN A 1 172 ? 20.288 2.822 13.981 1.00 68.55 172 ASN A CA 1
ATOM 1329 C C . ASN A 1 172 ? 20.993 4.159 14.151 1.00 49.65 172 ASN A C 1
ATOM 1330 O O . ASN A 1 172 ? 21.932 4.278 14.935 1.00 67.62 172 ASN A O 1
ATOM 1335 N N . ALA A 1 173 ? 20.548 5.164 13.406 1.00 58.53 173 ALA A N 1
ATOM 1336 C CA . ALA A 1 173 ? 21.243 6.447 13.382 1.00 66.70 173 ALA A CA 1
ATOM 1337 C C . ALA A 1 173 ? 20.502 7.554 14.130 1.00 86.37 173 ALA A C 1
ATOM 1338 O O . ALA A 1 173 ? 19.286 7.697 14.008 1.00 90.66 173 ALA A O 1
ATOM 1340 N N . SER A 1 174 ? 21.253 8.336 14.901 1.00 95.11 174 SER A N 1
ATOM 1341 C CA . SER A 1 174 ? 20.709 9.482 15.621 1.00 90.57 174 SER A CA 1
ATOM 1342 C C . SER A 1 174 ? 21.580 10.715 15.394 1.00 96.32 174 SER A C 1
ATOM 1343 O O . SER A 1 174 ? 22.807 10.646 15.474 1.00 91.50 174 SER A O 1
ATOM 1346 N N . PHE A 1 175 ? 20.938 11.840 15.096 1.00 94.42 175 PHE A N 1
ATOM 1347 C CA . PHE A 1 175 ? 21.657 13.088 14.857 1.00 86.88 175 PHE A CA 1
ATOM 1348 C C . PHE A 1 175 ? 22.079 13.749 16.165 1.00 75.24 175 PHE A C 1
ATOM 1349 O O . PHE A 1 175 ? 21.246 13.997 17.035 1.00 89.34 175 PHE A O 1
ATOM 1357 N N . LEU A 1 176 ? 23.370 14.035 16.307 1.00 79.90 176 LEU A N 1
ATOM 1358 C CA . LEU A 1 176 ? 23.845 14.858 17.419 1.00 92.26 176 LEU A CA 1
ATOM 1359 C C . LEU A 1 176 ? 23.831 16.323 16.984 1.00 104.33 176 LEU A C 1
ATOM 1360 O O . LEU A 1 176 ? 23.822 16.607 15.789 1.00 100.14 176 LEU A O 1
ATOM 1365 N N . GLU A 1 177 ? 23.787 17.241 17.948 1.00 111.12 177 GLU A N 1
ATOM 1366 C CA . GLU A 1 177 ? 24.021 18.657 17.685 1.00 104.01 177 GLU A CA 1
ATOM 1367 C C . GLU A 1 177 ? 25.283 19.085 18.450 1.00 89.70 177 GLU A C 1
ATOM 1368 O O . GLU A 1 177 ? 25.781 18.345 19.312 1.00 93.07 177 GLU A O 1
ATOM 1374 N N . ARG A 1 178 ? 25.812 20.252 18.089 1.00 77.26 178 ARG A N 1
ATOM 1375 C CA . ARG A 1 178 ? 27.169 20.669 18.450 1.00 85.88 178 ARG A CA 1
ATOM 1376 C C . ARG A 1 178 ? 27.329 21.242 19.832 1.00 100.30 178 ARG A C 1
ATOM 1377 O O . ARG A 1 178 ? 26.361 21.589 20.504 1.00 73.99 178 ARG A O 1
ATOM 1385 N N . GLY A 1 179 ? 28.585 21.344 20.249 1.00 114.36 179 GLY A N 1
ATOM 1386 C CA . GLY A 1 179 ? 28.897 21.940 21.533 1.00 122.54 179 GLY A CA 1
ATOM 1387 C C . GLY A 1 179 ? 29.818 21.149 22.447 1.00 127.41 179 GLY A C 1
ATOM 1388 O O . GLY A 1 179 ? 31.032 21.124 22.249 1.00 126.59 179 GLY A O 1
ATOM 1389 N N . GLU A 1 180 ? 29.243 20.543 23.483 1.00 129.60 180 GLU A N 1
ATOM 1390 C CA . GLU A 1 180 ? 30.026 19.788 24.464 1.00 113.40 180 GLU A CA 1
ATOM 1391 C C . GLU A 1 180 ? 30.627 18.511 23.889 1.00 88.34 180 GLU A C 1
ATOM 1392 O O . GLU A 1 180 ? 31.842 18.345 23.857 1.00 83.18 180 GLU A O 1
ATOM 1398 N N . ARG A 1 181 ? 29.763 17.615 23.429 1.00 67.37 181 ARG A N 1
ATOM 1399 C CA . ARG A 1 181 ? 30.182 16.301 22.968 1.00 97.58 181 ARG A CA 1
ATOM 1400 C C . ARG A 1 181 ? 30.825 16.379 21.583 1.00 93.57 181 ARG A C 1
ATOM 1401 O O . ARG A 1 181 ? 31.820 15.705 21.313 1.00 69.10 181 ARG A O 1
ATOM 1409 N N . PHE A 1 182 ? 30.256 17.211 20.714 1.00 77.08 182 PHE A N 1
ATOM 1410 C CA . PHE A 1 182 ? 30.755 17.366 19.353 1.00 74.43 182 PHE A CA 1
ATOM 1411 C C . PHE A 1 182 ? 32.270 17.520 19.387 1.00 91.01 182 PHE A C 1
ATOM 1412 O O . PHE A 1 182 ? 33.002 16.818 18.686 1.00 86.07 182 PHE A O 1
ATOM 1420 N N . ASP A 1 183 ? 32.728 18.436 20.232 1.00 93.47 183 ASP A N 1
ATOM 1421 C CA . ASP A 1 183 ? 34.148 18.706 20.386 1.00 88.70 183 ASP A CA 1
ATOM 1422 C C . ASP A 1 183 ? 34.905 17.521 21.005 1.00 88.34 183 ASP A C 1
ATOM 1423 O O . ASP A 1 183 ? 36.065 17.287 20.673 1.00 94.25 183 ASP A O 1
ATOM 1428 N N . GLN A 1 184 ? 34.248 16.777 21.895 1.00 85.82 184 GLN A N 1
ATOM 1429 C CA . GLN A 1 184 ? 34.827 15.554 22.465 1.00 83.43 184 GLN A CA 1
ATOM 1430 C C . GLN A 1 184 ? 35.035 14.482 21.394 1.00 81.50 184 GLN A C 1
ATOM 1431 O O . GLN A 1 184 ? 36.142 13.971 21.225 1.00 80.75 184 GLN A O 1
ATOM 1437 N N . ILE A 1 185 ? 33.961 14.142 20.684 1.00 66.41 185 ILE A N 1
ATOM 1438 C CA . ILE A 1 185 ? 34.010 13.160 19.604 1.00 78.90 185 ILE A CA 1
ATOM 1439 C C . ILE A 1 185 ? 34.994 13.577 18.524 1.00 72.69 185 ILE A C 1
ATOM 1440 O O . ILE A 1 185 ? 35.923 12.839 18.199 1.00 65.29 185 ILE A O 1
ATOM 1445 N N . TYR A 1 186 ? 34.784 14.771 17.977 1.00 67.12 186 TYR A N 1
ATOM 1446 C CA . TYR A 1 186 ? 35.573 15.245 16.845 1.00 70.01 186 TYR A CA 1
ATOM 1447 C C . TYR A 1 186 ? 37.064 15.402 17.158 1.00 81.10 186 TYR A C 1
ATOM 1448 O O . TYR A 1 186 ? 37.901 15.297 16.260 1.00 87.04 186 TYR A O 1
ATOM 1457 N N . ASP A 1 187 ? 37.399 15.662 18.420 1.00 66.77 187 ASP A N 1
ATOM 1458 C CA . ASP A 1 187 ? 38.804 15.750 18.809 1.00 83.02 187 ASP A CA 1
ATOM 1459 C C . ASP A 1 187 ? 39.433 14.365 18.898 1.00 88.44 187 ASP A C 1
ATOM 1460 O O . ASP A 1 187 ? 40.637 14.214 18.689 1.00 96.71 187 ASP A O 1
ATOM 1465 N N . GLU A 1 188 ? 38.614 13.362 19.213 1.00 49.84 188 GLU A N 1
ATOM 1466 C CA . GLU A 1 188 ? 39.049 11.966 19.166 1.00 71.43 188 GLU A CA 1
ATOM 1467 C C . GLU A 1 188 ? 39.179 11.498 17.713 1.00 61.45 188 GLU A C 1
ATOM 1468 O O . GLU A 1 188 ? 40.094 10.753 17.368 1.00 53.13 188 GLU A O 1
ATOM 1474 N N . PHE A 1 189 ? 38.264 11.949 16.861 1.00 68.82 189 PHE A N 1
ATOM 1475 C CA . PHE A 1 189 ? 38.371 11.690 15.431 1.00 67.80 189 PHE A CA 1
ATOM 1476 C C . PHE A 1 189 ? 39.688 12.262 14.893 1.00 52.91 189 PHE A C 1
ATOM 1477 O O . PHE A 1 189 ? 40.445 11.565 14.213 1.00 64.41 189 PHE A O 1
ATOM 1485 N N . GLU A 1 190 ? 39.962 13.524 15.216 1.00 56.83 190 GLU A N 1
ATOM 1486 C CA . GLU A 1 190 ? 41.241 14.151 14.882 1.00 66.54 190 GLU A CA 1
ATOM 1487 C C . GLU A 1 190 ? 42.430 13.381 15.467 1.00 81.74 190 GLU A C 1
ATOM 1488 O O . GLU A 1 190 ? 43.508 13.338 14.869 1.00 75.79 190 GLU A O 1
ATOM 1494 N N . LYS A 1 191 ? 42.236 12.786 16.641 1.00 73.47 191 LYS A N 1
ATOM 1495 C CA . LYS A 1 191 ? 43.287 12.001 17.280 1.00 82.15 191 LYS A CA 1
ATOM 1496 C C . LYS A 1 191 ? 43.615 10.763 16.447 1.00 87.06 191 LYS A C 1
ATOM 1497 O O . LYS A 1 191 ? 44.770 10.543 16.078 1.00 101.57 191 LYS A O 1
ATOM 1503 N N . GLN A 1 192 ? 42.589 9.968 16.150 1.00 76.55 192 GLN A N 1
ATOM 1504 C CA . GLN A 1 192 ? 42.756 8.728 15.394 1.00 78.15 192 GLN A CA 1
ATOM 1505 C C . GLN A 1 192 ? 43.290 8.968 13.985 1.00 81.95 192 GLN A C 1
ATOM 1506 O O . GLN A 1 192 ? 44.151 8.228 13.510 1.00 74.48 192 GLN A O 1
ATOM 1512 N N . THR A 1 193 ? 42.773 9.998 13.317 1.00 82.34 193 THR A N 1
ATOM 1513 C CA . THR A 1 193 ? 43.136 10.261 11.925 1.00 65.95 193 THR A CA 1
ATOM 1514 C C . THR A 1 193 ? 44.449 11.015 11.807 1.00 69.32 193 THR A C 1
ATOM 1515 O O . THR A 1 193 ? 45.078 11.011 10.749 1.00 66.32 193 THR A O 1
ATOM 1519 N N . GLY A 1 194 ? 44.852 11.674 12.889 1.00 70.74 194 GLY A N 1
ATOM 1520 C CA . GLY A 1 194 ? 46.041 12.506 12.864 1.00 65.48 194 GLY A CA 1
ATOM 1521 C C . GLY A 1 194 ? 45.799 13.952 12.461 1.00 65.27 194 GLY A C 1
ATOM 1522 O O . GLY A 1 194 ? 46.746 14.736 12.349 1.00 87.17 194 GLY A O 1
ATOM 1523 N N . GLY A 1 195 ? 44.543 14.313 12.221 1.00 66.34 195 GLY A N 1
ATOM 1524 C CA . GLY A 1 195 ? 44.198 15.716 12.061 1.00 85.93 195 GLY A CA 1
ATOM 1525 C C . GLY A 1 195 ? 44.120 16.357 10.679 1.00 70.56 195 GLY A C 1
ATOM 1526 O O . GLY A 1 195 ? 43.224 17.163 10.442 1.00 75.99 195 GLY A O 1
ATOM 1527 N N . GLU A 1 196 ? 45.031 16.020 9.767 1.00 71.37 196 GLU A N 1
ATOM 1528 C CA . GLU A 1 196 ? 45.198 16.798 8.527 1.00 78.48 196 GLU A CA 1
ATOM 1529 C C . GLU A 1 196 ? 44.257 16.455 7.357 1.00 73.68 196 GLU A C 1
ATOM 1530 O O . GLU A 1 196 ? 43.410 15.562 7.456 1.00 84.84 196 GLU A O 1
ATOM 1536 N N . GLY A 1 197 ? 44.415 17.183 6.251 1.00 61.16 197 GLY A N 1
ATOM 1537 C CA . GLY A 1 197 ? 43.703 16.882 5.017 1.00 52.11 197 GLY A CA 1
ATOM 1538 C C . GLY A 1 197 ? 42.434 17.671 4.733 1.00 74.23 197 GLY A C 1
ATOM 1539 O O . GLY A 1 197 ? 41.736 17.395 3.754 1.00 68.77 197 GLY A O 1
ATOM 1540 N N . GLY A 1 198 ? 42.138 18.656 5.575 1.00 76.82 198 GLY A N 1
ATOM 1541 C CA . GLY A 1 198 ? 40.910 19.418 5.450 1.00 64.45 198 GLY A CA 1
ATOM 1542 C C . GLY A 1 198 ? 39.891 18.954 6.475 1.00 61.10 198 GLY A C 1
ATOM 1543 O O . GLY A 1 198 ? 38.748 19.410 6.476 1.00 60.20 198 GLY A O 1
ATOM 1544 N N . ILE A 1 199 ? 40.311 18.036 7.343 1.00 43.71 199 ILE A N 1
ATOM 1545 C CA . ILE A 1 199 ? 39.483 17.550 8.439 1.00 61.99 199 ILE A CA 1
ATOM 1546 C C . ILE A 1 199 ? 39.114 18.692 9.384 1.00 67.31 199 ILE A C 1
ATOM 1547 O O . ILE A 1 199 ? 37.977 18.781 9.841 1.00 64.70 199 ILE A O 1
ATOM 1552 N N . LYS A 1 200 ? 40.081 19.560 9.675 1.00 62.66 200 LYS A N 1
ATOM 1553 C CA . LYS A 1 200 ? 39.845 20.739 10.511 1.00 76.27 200 LYS A CA 1
ATOM 1554 C C . LYS A 1 200 ? 38.846 21.702 9.867 1.00 79.29 200 LYS A C 1
ATOM 1555 O O . LYS A 1 200 ? 38.039 22.329 10.555 1.00 79.64 200 LYS A O 1
ATOM 1561 N N . THR A 1 201 ? 38.906 21.797 8.541 1.00 71.83 201 THR A N 1
ATOM 1562 C CA . THR A 1 201 ? 38.082 22.731 7.778 1.00 58.22 201 THR A CA 1
ATOM 1563 C C . THR A 1 201 ? 36.602 22.357 7.799 1.00 70.08 201 THR A C 1
ATOM 1564 O O . THR A 1 201 ? 35.740 23.226 7.955 1.00 84.07 201 THR A O 1
ATOM 1568 N N . ILE A 1 202 ? 36.306 21.069 7.633 1.00 51.98 202 ILE A N 1
ATOM 1569 C CA . ILE A 1 202 ? 34.919 20.615 7.579 1.00 45.43 202 ILE A CA 1
ATOM 1570 C C . ILE A 1 202 ? 34.309 20.519 8.973 1.00 59.00 202 ILE A C 1
ATOM 1571 O O . ILE A 1 202 ? 33.098 20.356 9.114 1.00 66.78 202 ILE A O 1
ATOM 1576 N N . ARG A 1 203 ? 35.148 20.614 9.998 1.00 63.17 203 ARG A N 1
ATOM 1577 C CA . ARG A 1 203 ? 34.657 20.686 11.368 1.00 63.44 203 ARG A CA 1
ATOM 1578 C C . ARG A 1 203 ? 33.825 21.944 11.518 1.00 67.99 203 ARG A C 1
ATOM 1579 O O . ARG A 1 203 ? 32.794 21.943 12.190 1.00 60.73 203 ARG A O 1
ATOM 1587 N N . LYS A 1 204 ? 34.284 23.011 10.868 1.00 93.99 204 LYS A N 1
ATOM 1588 C CA . LYS A 1 204 ? 33.661 24.326 10.960 1.00 97.20 204 LYS A CA 1
ATOM 1589 C C . LYS A 1 204 ? 32.685 24.568 9.808 1.00 83.84 204 LYS A C 1
ATOM 1590 O O . LYS A 1 204 ? 32.426 25.715 9.435 1.00 77.09 204 LYS A O 1
ATOM 1596 N N . MET A 1 205 ? 32.153 23.487 9.240 1.00 59.01 205 MET A N 1
ATOM 1597 C CA . MET A 1 205 ? 31.072 23.606 8.262 1.00 68.11 205 MET A CA 1
ATOM 1598 C C . MET A 1 205 ? 29.752 23.147 8.859 1.00 76.15 205 MET A C 1
ATOM 1599 O O . MET A 1 205 ? 29.600 21.992 9.257 1.00 72.56 205 MET A O 1
ATOM 1604 N N . LEU A 1 206 ? 28.800 24.072 8.920 1.00 84.13 206 LEU A N 1
ATOM 1605 C CA . LEU A 1 206 ? 27.548 23.834 9.628 1.00 92.13 206 LEU A CA 1
ATOM 1606 C C . LEU A 1 206 ? 26.558 22.950 8.867 1.00 73.68 206 LEU A C 1
ATOM 1607 O O . LEU A 1 206 ? 25.528 22.550 9.416 1.00 81.60 206 LEU A O 1
ATOM 1612 N N . ASP A 1 207 ? 26.868 22.644 7.611 1.00 58.13 207 ASP A N 1
ATOM 1613 C CA . ASP A 1 207 ? 26.030 21.737 6.836 1.00 60.19 207 ASP A CA 1
ATOM 1614 C C . ASP A 1 207 ? 26.461 20.295 7.082 1.00 54.69 207 ASP A C 1
ATOM 1615 O O . ASP A 1 207 ? 25.840 19.358 6.580 1.00 52.82 207 ASP A O 1
ATOM 1620 N N . PHE A 1 208 ? 27.526 20.133 7.865 1.00 58.67 208 PHE A N 1
ATOM 1621 C CA . PHE A 1 208 ? 27.997 18.819 8.293 1.00 66.93 208 PHE A CA 1
ATOM 1622 C C . PHE A 1 208 ? 27.448 18.474 9.671 1.00 65.17 208 PHE A C 1
ATOM 1623 O O . PHE A 1 208 ? 27.365 19.335 10.550 1.00 70.66 208 PHE A O 1
ATOM 1631 N N . HIS A 1 209 ? 27.082 17.209 9.852 1.00 67.77 209 HIS A N 1
ATOM 1632 C CA . HIS A 1 209 ? 26.518 16.736 11.109 1.00 66.24 209 HIS A CA 1
ATOM 1633 C C . HIS A 1 209 ? 27.158 15.429 11.548 1.00 73.93 209 HIS A C 1
ATOM 1634 O O . HIS A 1 209 ? 27.587 14.620 10.718 1.00 69.76 209 HIS A O 1
ATOM 1641 N N . LEU A 1 210 ? 27.220 15.233 12.861 1.00 83.04 210 LEU A N 1
ATOM 1642 C CA . LEU A 1 210 ? 27.658 13.967 13.435 1.00 68.57 210 LEU A CA 1
ATOM 1643 C C . LEU A 1 210 ? 26.447 13.074 13.660 1.00 69.64 210 LEU A C 1
ATOM 1644 O O . LEU A 1 210 ? 25.419 13.526 14.163 1.00 72.26 210 LEU A O 1
ATOM 1649 N N . VAL A 1 211 ? 26.565 11.809 13.272 1.00 72.58 211 VAL A N 1
ATOM 1650 C CA . VAL A 1 211 ? 25.466 10.867 13.423 1.00 65.60 211 VAL A CA 1
ATOM 1651 C C . VAL A 1 211 ? 25.923 9.654 14.215 1.00 65.42 211 VAL A C 1
ATOM 1652 O O . VAL A 1 211 ? 26.831 8.938 13.800 1.00 53.64 211 VAL A O 1
ATOM 1656 N N . LYS A 1 212 ? 25.291 9.425 15.359 1.00 80.23 212 LYS A N 1
ATOM 1657 C CA . LYS A 1 212 ? 25.604 8.260 16.168 1.00 77.93 212 LYS A CA 1
ATOM 1658 C C . LYS A 1 212 ? 24.991 7.029 15.507 1.00 72.88 212 LYS A C 1
ATOM 1659 O O . LYS A 1 212 ? 23.815 7.036 15.141 1.00 68.38 212 LYS A O 1
ATOM 1665 N N . LEU A 1 213 ? 25.794 5.985 15.325 1.00 63.19 213 LEU A N 1
ATOM 1666 C CA . LEU A 1 213 ? 25.291 4.732 14.773 1.00 66.52 213 LEU A CA 1
ATOM 1667 C C . LEU A 1 213 ? 25.175 3.683 15.876 1.00 70.97 213 LEU A C 1
ATOM 1668 O O . LEU A 1 213 ? 26.056 3.571 16.730 1.00 75.18 213 LEU A O 1
ATOM 1673 N N . GLU A 1 214 ? 24.072 2.937 15.865 1.00 76.93 214 GLU A N 1
ATOM 1674 C CA . GLU A 1 214 ? 23.822 1.897 16.860 1.00 71.25 214 GLU A CA 1
ATOM 1675 C C . GLU A 1 214 ? 23.881 0.521 16.216 1.00 75.11 214 GLU A C 1
ATOM 1676 O O . GLU A 1 214 ? 22.981 0.137 15.465 1.00 73.54 214 GLU A O 1
ATOM 1682 N N . PHE A 1 215 ? 24.944 -0.220 16.516 1.00 73.70 215 PHE A N 1
ATOM 1683 C CA . PHE A 1 215 ? 25.172 -1.522 15.892 1.00 76.94 215 PHE A CA 1
ATOM 1684 C C . PHE A 1 215 ? 24.142 -2.567 16.307 1.00 99.73 215 PHE A C 1
ATOM 1685 O O . PHE A 1 215 ? 23.901 -2.783 17.496 1.00 112.00 215 PHE A O 1
ATOM 1693 N N . LYS A 1 216 ? 23.546 -3.213 15.309 1.00 99.87 216 LYS A N 1
ATOM 1694 C CA . LYS A 1 216 ? 22.659 -4.346 15.533 1.00 86.98 216 LYS A CA 1
ATOM 1695 C C . LYS A 1 216 ? 23.360 -5.628 15.105 1.00 75.43 216 LYS A C 1
ATOM 1696 O O . LYS A 1 216 ? 24.496 -5.881 15.502 1.00 82.04 216 LYS A O 1
ATOM 1702 N N . LYS A 1 217 ? 22.681 -6.428 14.288 1.00 73.73 217 LYS A N 1
ATOM 1703 C CA . LYS A 1 217 ? 23.242 -7.681 13.791 1.00 96.28 217 LYS A CA 1
ATOM 1704 C C . LYS A 1 217 ? 24.493 -7.445 12.950 1.00 92.90 217 LYS A C 1
ATOM 1705 O O . LYS A 1 217 ? 24.506 -6.594 12.056 1.00 78.90 217 LYS A O 1
ATOM 1711 N N . GLY A 1 218 ? 25.543 -8.207 13.240 1.00 89.15 218 GLY A N 1
ATOM 1712 C CA . GLY A 1 218 ? 26.789 -8.100 12.506 1.00 83.67 218 GLY A CA 1
ATOM 1713 C C . GLY A 1 218 ? 27.123 -9.343 11.700 1.00 86.32 218 GLY A C 1
ATOM 1714 O O . GLY A 1 218 ? 26.497 -10.394 11.864 1.00 62.36 218 GLY A O 1
ATOM 1715 N N . ARG A 1 219 ? 28.118 -9.209 10.828 1.00 78.40 219 ARG A N 1
ATOM 1716 C CA . ARG A 1 219 ? 28.601 -10.300 9.985 1.00 57.57 219 ARG A CA 1
ATOM 1717 C C . ARG A 1 219 ? 30.058 -10.024 9.638 1.00 57.67 219 ARG A C 1
ATOM 1718 O O . ARG A 1 219 ? 30.392 -8.957 9.117 1.00 56.59 219 ARG A O 1
ATOM 1726 N N . PHE A 1 220 ? 30.927 -10.981 9.941 1.00 64.22 220 PHE A N 1
ATOM 1727 C CA . PHE A 1 220 ? 32.355 -10.820 9.701 1.00 63.24 220 PHE A CA 1
ATOM 1728 C C . PHE A 1 220 ? 32.858 -11.977 8.838 1.00 56.57 220 PHE A C 1
ATOM 1729 O O . PHE A 1 220 ? 32.549 -13.139 9.111 1.00 48.18 220 PHE A O 1
ATOM 1737 N N . VAL A 1 221 ? 33.608 -11.649 7.786 1.00 48.75 221 VAL A N 1
ATOM 1738 C CA . VAL A 1 221 ? 34.235 -12.651 6.923 1.00 53.58 221 VAL A CA 1
ATOM 1739 C C . VAL A 1 221 ? 35.745 -12.411 6.858 1.00 43.92 221 VAL A C 1
ATOM 1740 O O . VAL A 1 221 ? 36.189 -11.337 6.442 1.00 49.99 221 VAL A O 1
ATOM 1744 N N . LYS A 1 222 ? 36.529 -13.406 7.269 1.00 49.64 222 LYS A N 1
ATOM 1745 C CA . LYS A 1 222 ? 37.983 -13.258 7.337 1.00 56.47 222 LYS A CA 1
ATOM 1746 C C . LYS A 1 222 ? 38.724 -14.217 6.410 1.00 58.94 222 LYS A C 1
ATOM 1747 O O . LYS A 1 222 ? 39.955 -14.198 6.344 1.00 74.40 222 LYS A O 1
ATOM 1753 N N . GLY A 1 223 ? 37.971 -15.051 5.697 1.00 61.11 223 GLY A N 1
ATOM 1754 C CA . GLY A 1 223 ? 38.549 -16.028 4.787 1.00 52.30 223 GLY A CA 1
ATOM 1755 C C . GLY A 1 223 ? 37.551 -17.088 4.343 1.00 62.33 223 GLY A C 1
ATOM 1756 O O . GLY A 1 223 ? 36.408 -17.119 4.811 1.00 50.51 223 GLY A O 1
ATOM 1757 N N . PHE A 1 224 ? 37.983 -17.962 3.437 1.00 62.82 224 PHE A N 1
ATOM 1758 C CA . PHE A 1 224 ? 37.133 -19.041 2.939 1.00 53.92 224 PHE A CA 1
ATOM 1759 C C . PHE A 1 224 ? 36.692 -19.972 4.060 1.00 62.93 224 PHE A C 1
ATOM 1760 O O . PHE A 1 224 ? 37.523 -20.503 4.798 1.00 79.77 224 PHE A O 1
ATOM 1768 N N . GLY A 1 225 ? 35.382 -20.169 4.180 1.00 65.00 225 GLY A N 1
ATOM 1769 C CA . GLY A 1 225 ? 34.828 -20.986 5.244 1.00 51.93 225 GLY A CA 1
ATOM 1770 C C . GLY A 1 225 ? 34.856 -20.288 6.591 1.00 63.43 225 GLY A C 1
ATOM 1771 O O . GLY A 1 225 ? 34.611 -20.908 7.627 1.00 74.09 225 GLY A O 1
ATOM 1772 N N . GLN A 1 226 ? 35.145 -18.990 6.580 1.00 63.05 226 GLN A N 1
ATOM 1773 C CA . GLN A 1 226 ? 35.284 -18.241 7.822 1.00 63.32 226 GLN A CA 1
ATOM 1774 C C . GLN A 1 226 ? 34.351 -17.031 7.906 1.00 60.39 226 GLN A C 1
ATOM 1775 O O . GLN A 1 226 ? 34.808 -15.885 7.946 1.00 51.69 226 GLN A O 1
ATOM 1781 N N . ALA A 1 227 ? 33.045 -17.295 7.940 1.00 64.96 227 ALA A N 1
ATOM 1782 C CA . ALA A 1 227 ? 32.044 -16.246 8.131 1.00 67.18 227 ALA A CA 1
ATOM 1783 C C . ALA A 1 227 ? 31.394 -16.366 9.512 1.00 67.00 227 ALA A C 1
ATOM 1784 O O . ALA A 1 227 ? 30.985 -17.454 9.923 1.00 68.74 227 ALA A O 1
ATOM 1786 N N . TYR A 1 228 ? 31.295 -15.248 10.224 1.00 68.07 228 TYR A N 1
ATOM 1787 C CA . TYR A 1 228 ? 30.752 -15.259 11.580 1.00 68.24 228 TYR A CA 1
ATOM 1788 C C . TYR A 1 228 ? 29.672 -14.196 11.786 1.00 76.05 228 TYR A C 1
ATOM 1789 O O . TYR A 1 228 ? 29.720 -13.122 11.183 1.00 66.16 228 TYR A O 1
ATOM 1798 N N . ASP A 1 229 ? 28.704 -14.502 12.648 1.00 87.39 229 ASP A N 1
ATOM 1799 C CA . ASP A 1 229 ? 27.615 -13.579 12.959 1.00 80.77 229 ASP A CA 1
ATOM 1800 C C . ASP A 1 229 ? 27.827 -12.900 14.314 1.00 78.25 229 ASP A C 1
ATOM 1801 O O . ASP A 1 229 ? 28.539 -13.425 15.171 1.00 80.09 229 ASP A O 1
ATOM 1806 N N . ILE A 1 230 ? 27.213 -11.731 14.497 1.00 68.59 230 ILE A N 1
ATOM 1807 C CA . ILE A 1 230 ? 27.275 -11.002 15.765 1.00 83.59 230 ILE A CA 1
ATOM 1808 C C . ILE A 1 230 ? 25.897 -10.483 16.187 1.00 104.57 230 ILE A C 1
ATOM 1809 O O . ILE A 1 230 ? 25.107 -10.042 15.351 1.00 109.79 230 ILE A O 1
ATOM 1814 N N . GLU A 1 231 ? 25.621 -10.533 17.488 1.00 97.00 231 GLU A N 1
ATOM 1815 C CA . GLU A 1 231 ? 24.350 -10.064 18.039 1.00 100.97 231 GLU A CA 1
ATOM 1816 C C . GLU A 1 231 ? 24.563 -9.356 19.361 1.00 109.03 231 GLU A C 1
ATOM 1817 O O . GLU A 1 231 ? 24.478 -8.133 19.459 1.00 107.26 231 GLU A O 1
ATOM 1823 N N . ASN A 1 232 ? 24.825 -10.165 20.381 1.00 114.58 232 ASN A N 1
ATOM 1824 C CA . ASN A 1 232 ? 24.898 -9.712 21.758 1.00 125.03 232 ASN A CA 1
ATOM 1825 C C . ASN A 1 232 ? 25.962 -10.526 22.495 1.00 134.84 232 ASN A C 1
ATOM 1826 O O . ASN A 1 232 ? 25.656 -11.253 23.443 1.00 130.30 232 ASN A O 1
ATOM 1831 N N . GLY A 1 233 ? 27.212 -10.392 22.048 1.00 143.27 233 GLY A N 1
ATOM 1832 C CA . GLY A 1 233 ? 28.292 -11.287 22.438 1.00 140.30 233 GLY A CA 1
ATOM 1833 C C . GLY A 1 233 ? 28.130 -12.545 21.614 1.00 132.96 233 GLY A C 1
ATOM 1834 O O . GLY A 1 233 ? 28.936 -13.481 21.673 1.00 121.52 233 GLY A O 1
ATOM 1835 N N . ASN A 1 234 ? 27.051 -12.542 20.838 1.00 140.82 234 ASN A N 1
ATOM 1836 C CA . ASN A 1 234 ? 26.656 -13.680 20.028 1.00 151.04 234 ASN A CA 1
ATOM 1837 C C . ASN A 1 234 ? 27.481 -13.816 18.739 1.00 137.65 234 ASN A C 1
ATOM 1838 O O . ASN A 1 234 ? 26.928 -13.945 17.645 1.00 126.72 234 ASN A O 1
ATOM 1843 N N . VAL A 1 235 ? 28.806 -13.793 18.869 1.00 122.13 235 VAL A N 1
ATOM 1844 C CA . VAL A 1 235 ? 29.657 -14.268 17.784 1.00 107.65 235 VAL A CA 1
ATOM 1845 C C . VAL A 1 235 ? 29.148 -15.674 17.453 1.00 111.95 235 VAL A C 1
ATOM 1846 O O . VAL A 1 235 ? 28.518 -16.312 18.294 1.00 119.40 235 VAL A O 1
ATOM 1850 N N . THR A 1 236 ? 29.398 -16.156 16.239 1.00 104.25 236 THR A N 1
ATOM 1851 C CA . THR A 1 236 ? 28.835 -17.436 15.810 1.00 104.03 236 THR A CA 1
ATOM 1852 C C . THR A 1 236 ? 29.345 -17.854 14.423 1.00 100.69 236 THR A C 1
ATOM 1853 O O . THR A 1 236 ? 29.232 -17.087 13.471 1.00 81.86 236 THR A O 1
ATOM 1857 N N . HIS A 1 237 ? 29.897 -19.064 14.303 1.00 106.78 237 HIS A N 1
ATOM 1858 C CA . HIS A 1 237 ? 30.282 -19.590 12.988 1.00 110.07 237 HIS A CA 1
ATOM 1859 C C . HIS A 1 237 ? 29.006 -20.015 12.265 1.00 112.79 237 HIS A C 1
ATOM 1860 O O . HIS A 1 237 ? 28.003 -20.319 12.915 1.00 117.19 237 HIS A O 1
ATOM 1867 N N . VAL A 1 238 ? 29.028 -20.041 10.932 1.00 111.00 238 VAL A N 1
ATOM 1868 C CA . VAL A 1 238 ? 27.754 -20.080 10.209 1.00 112.44 238 VAL A CA 1
ATOM 1869 C C . VAL A 1 238 ? 26.842 -21.304 10.423 1.00 139.77 238 VAL A C 1
ATOM 1870 O O . VAL A 1 238 ? 25.840 -21.149 11.110 1.00 147.39 238 VAL A O 1
ATOM 1874 N N . GLY A 1 239 ? 27.119 -22.490 9.873 1.00 135.82 239 GLY A N 1
ATOM 1875 C CA . GLY A 1 239 ? 28.227 -22.785 8.991 1.00 113.70 239 GLY A CA 1
ATOM 1876 C C . GLY A 1 239 ? 28.493 -24.270 9.089 1.00 114.58 239 GLY A C 1
ATOM 1877 O O . GLY A 1 239 ? 28.839 -24.931 8.108 1.00 111.84 239 GLY A O 1
ATOM 1878 N N . ALA A 1 240 ? 28.361 -24.761 10.318 1.00 136.16 240 ALA A N 1
ATOM 1879 C CA . ALA A 1 240 ? 28.536 -26.153 10.693 1.00 145.14 240 ALA A CA 1
ATOM 1880 C C . ALA A 1 240 ? 27.507 -27.082 10.045 1.00 137.44 240 ALA A C 1
ATOM 1881 O O . ALA A 1 240 ? 27.751 -28.281 9.937 1.00 131.44 240 ALA A O 1
ATOM 1883 N N . SER A 1 241 ? 26.367 -26.554 9.603 1.00 130.35 241 SER A N 1
ATOM 1884 C CA . SER A 1 241 ? 25.419 -27.409 8.892 1.00 119.63 241 SER A CA 1
ATOM 1885 C C . SER A 1 241 ? 25.911 -27.708 7.480 1.00 122.86 241 SER A C 1
ATOM 1886 O O . SER A 1 241 ? 25.111 -27.969 6.583 1.00 130.83 241 SER A O 1
ATOM 1889 N N . GLY A 1 242 ? 27.229 -27.661 7.297 1.00 106.09 242 GLY A N 1
ATOM 1890 C CA . GLY A 1 242 ? 27.854 -28.095 6.063 1.00 99.98 242 GLY A CA 1
ATOM 1891 C C . GLY A 1 242 ? 28.342 -26.983 5.156 1.00 92.30 242 GLY A C 1
ATOM 1892 O O . GLY A 1 242 ? 27.871 -25.842 5.227 1.00 79.80 242 GLY A O 1
ATOM 1893 N N . ASN A 1 243 ? 29.306 -27.335 4.307 1.00 69.55 243 ASN A N 1
ATOM 1894 C CA . ASN A 1 243 ? 29.733 -26.504 3.190 1.00 66.02 243 ASN A CA 1
ATOM 1895 C C . ASN A 1 243 ? 28.540 -26.182 2.286 1.00 65.51 243 ASN A C 1
ATOM 1896 O O . ASN A 1 243 ? 27.959 -27.080 1.673 1.00 95.32 243 ASN A O 1
ATOM 1901 N N . PRO A 1 244 ? 28.170 -24.895 2.202 1.00 73.94 244 PRO A N 1
ATOM 1902 C CA . PRO A 1 244 ? 26.956 -24.495 1.479 1.00 78.45 244 PRO A CA 1
ATOM 1903 C C . PRO A 1 244 ? 27.142 -24.384 -0.036 1.00 69.77 244 PRO A C 1
ATOM 1904 O O . PRO A 1 244 ? 26.166 -24.151 -0.753 1.00 81.89 244 PRO A O 1
ATOM 1908 N N . HIS A 1 245 ? 28.373 -24.541 -0.515 1.00 45.82 245 HIS A N 1
ATOM 1909 C CA . HIS A 1 245 ? 28.657 -24.371 -1.936 1.00 57.90 245 HIS A CA 1
ATOM 1910 C C . HIS A 1 245 ? 28.405 -25.655 -2.733 1.00 65.82 245 HIS A C 1
ATOM 1911 O O . HIS A 1 245 ? 28.289 -26.746 -2.162 1.00 58.01 245 HIS A O 1
ATOM 1918 N N . LYS A 1 246 ? 28.310 -25.511 -4.052 1.00 69.53 246 LYS A N 1
ATOM 1919 C CA . LYS A 1 246 ? 28.015 -26.640 -4.932 1.00 67.84 246 LYS A CA 1
ATOM 1920 C C . LYS A 1 246 ? 29.075 -26.856 -6.010 1.00 71.16 246 LYS A C 1
ATOM 1921 O O . LYS A 1 246 ? 29.163 -26.093 -6.974 1.00 74.83 246 LYS A O 1
ATOM 1927 N N . PHE A 1 247 ? 29.871 -27.908 -5.846 1.00 79.96 247 PHE A N 1
ATOM 1928 C CA . PHE A 1 247 ? 30.879 -28.271 -6.836 1.00 85.72 247 PHE A CA 1
ATOM 1929 C C . PHE A 1 247 ? 30.278 -29.243 -7.828 1.00 107.13 247 PHE A C 1
ATOM 1930 O O . PHE A 1 247 ? 29.242 -29.850 -7.566 1.00 120.01 247 PHE A O 1
ATOM 1938 N N . LEU A 1 248 ? 30.928 -29.398 -8.972 1.00 123.49 248 LEU A N 1
ATOM 1939 C CA . LEU A 1 248 ? 30.473 -30.384 -9.931 1.00 130.55 248 LEU A CA 1
ATOM 1940 C C . LEU A 1 248 ? 31.047 -31.738 -9.568 1.00 150.26 248 LEU A C 1
ATOM 1941 O O . LEU A 1 248 ? 30.344 -32.746 -9.604 1.00 160.35 248 LEU A O 1
ATOM 1946 N N . HIS A 1 249 ? 32.324 -31.765 -9.203 1.00 153.27 249 HIS A N 1
ATOM 1947 C CA . HIS A 1 249 ? 33.013 -33.036 -9.137 1.00 156.21 249 HIS A CA 1
ATOM 1948 C C . HIS A 1 249 ? 32.687 -33.684 -10.466 1.00 169.35 249 HIS A C 1
ATOM 1949 O O . HIS A 1 249 ? 32.175 -34.804 -10.516 1.00 167.78 249 HIS A O 1
ATOM 1951 N N . LYS A 1 250 ? 32.957 -32.957 -11.548 1.00 173.02 250 LYS A N 1
ATOM 1952 C CA . LYS A 1 250 ? 32.511 -33.391 -12.868 1.00 164.49 250 LYS A CA 1
ATOM 1953 C C . LYS A 1 250 ? 33.096 -32.606 -14.045 1.00 152.75 250 LYS A C 1
ATOM 1954 O O . LYS A 1 250 ? 32.638 -31.507 -14.349 1.00 149.23 250 LYS A O 1
ATOM 1956 N N . HIS A 1 251 ? 34.088 -33.188 -14.716 1.00 143.12 251 HIS A N 1
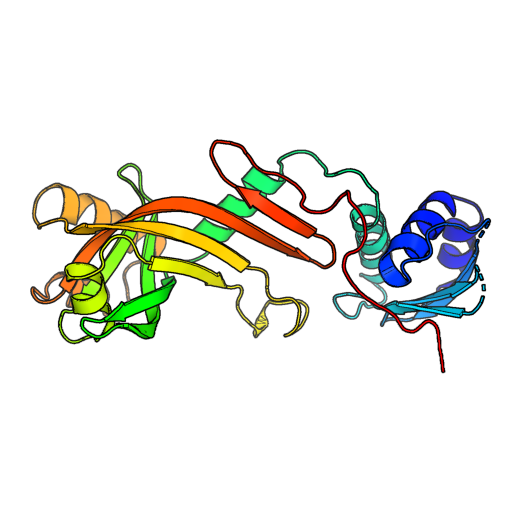ATOM 1957 C CA . HIS A 1 251 ? 34.538 -32.682 -16.010 1.00 132.34 251 HIS A CA 1
ATOM 1958 C C . HIS A 1 251 ? 34.351 -33.738 -17.096 1.00 123.61 251 HIS A C 1
#

Solvent-accessible surface area: 14695 Å² total; per-residue (Å²): 155,46,118,79,50,30,68,92,12,35,107,91,82,74,75,32,5,48,36,1,3,76,37,40,16,22,42,168,137,41,153,28,93,3,137,54,10,62,69,67,0,2,60,4,24,72,127,126,21,102,0,107,18,48,134,146,6,66,136,124,57,12,52,99,28,20,102,68,5,18,126,34,10,85,105,129,77,92,180,54,33,2,76,142,67,7,58,99,20,14,107,87,36,35,48,5,28,3,51,3,37,21,85,122,50,111,124,23,121,32,142,0,36,3,4,23,26,162,59,21,28,8,1,7,4,10,89,133,50,110,11,9,74,3,0,128,72,36,43,93,69,2,38,1,52,1,53,22,76,104,116,161,15,39,38,105,126,12,66,61,68,0,81,10,92,0,45,12,49,83,51,118,80,38,160,98,6,66,76,0,1,74,60,14,24,162,65,49,54,7,145,85,35,29,122,75,43,44,161,68,129,50,35,30,5,0,67,4,61,60,82,115,7,80,1,17,48,9,76,49,32,19,7,37,22,56,128,63,68,21,60,58,74,24,107,122,40,53,100,131,185,94,144,97,71,148

CATH classification: 3.20.180.10 (+1 more: 2.30.110.10)

Sequence (246 aa):
NFESIISHMNDHHKSNLVDLCKKFGGIEQVQVFLKSVDFNGLDLVYENLRVEFPKKADENTIKDTIISLCMSAKSEQNFSGVEKELNEFMLSFNSVALATLNANGEVVCSYAPFVSTQWGNYIYISEVSEHFNNIKVNPNNIEIMFLEDESKAASVILRKRLRYRVNASFLERGERFDQIYDEFEKQTGGEGGIKTIRKMLDFHLVKLEFKKGRFVKGFGQAYDIENGNVTHVGASGNPHKFLHKH

Foldseek 3Di:
DCVVVLVVCFVPPVVLVVLLCCAQPVDPDADWGFDDADQQFGWIPSPTDTGGFLAGHDPVCVVPSVVVSRVLSPLDDDDVVVVVVLVVLVLVAQKKWKWFAAPVGDIDIDMFGWDQDPVAIKTKDFPVDPRPRSCVPCQQAMKIKRWADCVVGRHPVATKMKMFRKGKDWDDDDDVLCVRLVVSCVSVVNDDCSVVCSPPPRMTMIGIGGAKMWTGHDRQRIWIDHPVRTGRDHSVGRPDDDDSDD

Radius of gyration: 22.84 Å; Cα contacts (8 Å, |Δi|>4): 407; chains: 1; bounding box: 51×67×41 Å

Nearest PD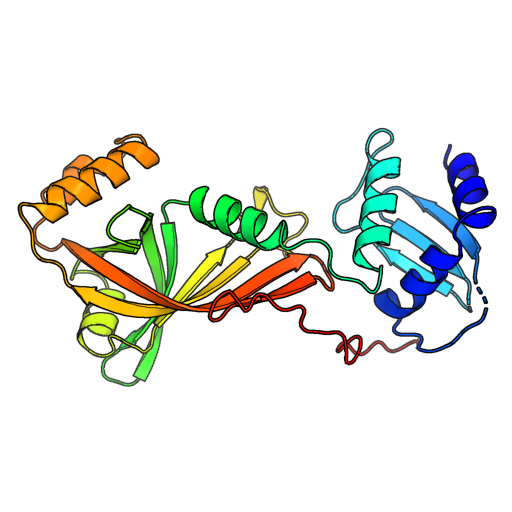B structures (foldseek):
  3swj-assembly1_A  TM=1.004E+00  e=1.231E-52  Campylobacter jejuni RM1221
  3gas-assembly1_B  TM=9.528E-01  e=7.683E-32  Helicobacter pylori NCTC 11639
  3tgv-assembly2_D  TM=8.940E-01  e=6.413E-14  Vibrio cholerae O395
  1vl7-assembly1_B  TM=9.127E-01  e=2.717E-13  Nostoc sp. PCC 7120 = FACHB-418
  2fg9-assembly1_A  TM=7.425E-01  e=3.467E-06  Bacteroides thetaiotaomicron VPI-5482

Secondary structure (P-SEA, 3-state):
caaaaaaaaaaccaaaaaaaaaaccccccccccccccccccccccccbbbbbbccccccccaaaaaaaaaaaaccccccaaaaaaaaaaaaacccbbbbbbcccbbbbbbbbbbbbcccccbbbbbccccaaaaaaaccccbbbbbccccccccccccccbbbbbbbbbbbbccaaaaaaaaaaaaaaccccccccccccccbbbbbbbbcbbbbbccccbbbbbccccccccccccccccccccc